Protein AF-0000000083172655 (afdb_homodimer)

Structure (mmCIF, N/CA/C/O backbone):
data_AF-0000000083172655-model_v1
#
loop_
_entity.id
_entity.type
_entity.pdbx_description
1 polymer 'Ricin B lectin domain-containing protein'
#
loop_
_atom_site.group_PDB
_atom_site.id
_atom_site.type_symbol
_atom_site.label_atom_id
_atom_site.label_alt_id
_atom_site.label_comp_id
_atom_site.label_asym_id
_atom_site.label_entity_id
_atom_site.label_seq_id
_atom_site.pdbx_PDB_ins_code
_atom_site.Cartn_x
_atom_site.Cartn_y
_atom_site.Cartn_z
_atom_site.occupancy
_atom_site.B_iso_or_equiv
_atom_site.auth_seq_id
_atom_site.auth_comp_id
_atom_site.auth_asym_id
_atom_site.auth_atom_id
_atom_site.pdbx_PDB_model_num
ATOM 1 N N . MET A 1 1 ? 7.691 24.594 -4.309 1 87.62 1 MET A N 1
ATOM 2 C CA . MET A 1 1 ? 6.723 23.922 -5.168 1 87.62 1 MET A CA 1
ATOM 3 C C . MET A 1 1 ? 6.812 22.406 -5.02 1 87.62 1 MET A C 1
ATOM 5 O O . MET A 1 1 ? 7.875 21.875 -4.703 1 87.62 1 MET A O 1
ATOM 9 N N . SER A 1 2 ? 5.637 21.75 -5.125 1 93.69 2 SER A N 1
ATOM 10 C CA . SER A 1 2 ? 5.59 20.297 -4.988 1 93.69 2 SER A CA 1
ATOM 11 C C . SER A 1 2 ? 6.207 19.609 -6.199 1 93.69 2 SER A C 1
ATOM 13 O O . SER A 1 2 ? 6.164 20.141 -7.312 1 93.69 2 SER A O 1
ATOM 15 N N . ASP A 1 3 ? 6.773 18.5 -6.004 1 95.94 3 ASP A N 1
ATOM 16 C CA . ASP A 1 3 ? 7.305 17.625 -7.047 1 95.94 3 ASP A CA 1
ATOM 17 C C . ASP A 1 3 ? 6.32 16.516 -7.391 1 95.94 3 ASP A C 1
ATOM 19 O O . ASP A 1 3 ? 6.633 15.617 -8.18 1 95.94 3 ASP A O 1
ATOM 23 N N . PHE A 1 4 ? 5.156 16.64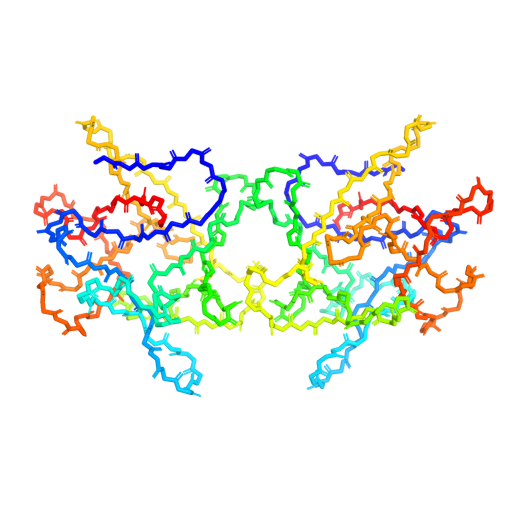1 -6.871 1 96.06 4 PHE A N 1
ATOM 24 C CA . PHE A 1 4 ? 4.199 15.555 -7.023 1 96.06 4 PHE A CA 1
ATOM 25 C C . PHE A 1 4 ? 3.85 15.344 -8.492 1 96.06 4 PHE A C 1
ATOM 27 O O . PHE A 1 4 ? 3.367 16.266 -9.156 1 96.06 4 PHE A O 1
ATOM 34 N N . ASN A 1 5 ? 4.027 14.133 -9.031 1 93.94 5 ASN A N 1
ATOM 35 C CA . ASN A 1 5 ? 3.67 13.758 -10.398 1 93.94 5 ASN A CA 1
ATOM 36 C C . ASN A 1 5 ? 3.027 12.375 -10.453 1 93.94 5 ASN A C 1
ATOM 38 O O . ASN A 1 5 ? 3.066 11.711 -11.484 1 93.94 5 ASN A O 1
ATOM 42 N N . GLY A 1 6 ? 2.438 11.977 -9.359 1 95.44 6 GLY A N 1
ATOM 43 C CA . GLY A 1 6 ? 1.811 10.672 -9.258 1 95.44 6 GLY A CA 1
ATOM 44 C C . GLY A 1 6 ? 2.395 9.812 -8.156 1 95.44 6 GLY A C 1
ATOM 45 O O . GLY A 1 6 ? 3.043 10.32 -7.238 1 95.44 6 GLY A O 1
ATOM 46 N N . PRO A 1 7 ? 2.053 8.484 -8.141 1 97.56 7 PRO A N 1
ATOM 47 C CA . PRO A 1 7 ? 2.613 7.605 -7.117 1 97.56 7 PRO A CA 1
ATOM 48 C C . PRO A 1 7 ? 4.133 7.699 -7.023 1 97.56 7 PRO A C 1
ATOM 50 O O . PRO A 1 7 ? 4.809 7.906 -8.039 1 97.56 7 PRO A O 1
ATOM 53 N N . GLY A 1 8 ? 4.641 7.555 -5.871 1 97.12 8 GLY A N 1
ATOM 54 C CA . GLY A 1 8 ? 6.07 7.691 -5.625 1 97.12 8 GLY A CA 1
ATOM 55 C C . GLY A 1 8 ? 6.391 8.094 -4.195 1 97.12 8 GLY A C 1
ATOM 56 O O . GLY A 1 8 ? 5.5 8.141 -3.344 1 97.12 8 GLY A O 1
ATOM 57 N N . VAL A 1 9 ? 7.707 8.297 -3.943 1 97.5 9 VAL A N 1
ATOM 58 C CA . VAL A 1 9 ? 8.172 8.633 -2.602 1 97.5 9 VAL A CA 1
ATOM 59 C C . VAL A 1 9 ? 8.328 10.148 -2.471 1 97.5 9 VAL A C 1
ATOM 61 O O . VAL A 1 9 ? 8.891 10.797 -3.352 1 97.5 9 VAL A O 1
ATOM 64 N N . TYR A 1 10 ? 7.824 10.703 -1.317 1 98.25 10 TYR A N 1
ATOM 65 C CA . TYR A 1 10 ? 7.895 12.141 -1.063 1 98.25 10 TYR A CA 1
ATOM 66 C C . TYR A 1 10 ? 8.156 12.422 0.411 1 98.25 10 TYR A C 1
ATOM 68 O O . TYR A 1 10 ? 7.855 11.594 1.271 1 98.25 10 TYR A O 1
ATOM 76 N N . THR A 1 11 ? 8.805 13.57 0.655 1 98.38 11 THR A N 1
ATOM 77 C CA . THR A 1 11 ? 8.664 14.234 1.947 1 98.38 11 THR A CA 1
ATOM 78 C C . THR A 1 11 ? 7.445 15.148 1.959 1 98.38 11 THR A C 1
ATOM 80 O O . THR A 1 11 ? 7.102 15.75 0.939 1 98.38 11 THR A O 1
ATOM 83 N N . ILE A 1 12 ? 6.793 15.219 3.084 1 98.81 12 ILE A N 1
ATOM 84 C CA . ILE A 1 12 ? 5.617 16.078 3.229 1 98.81 12 ILE A CA 1
ATOM 85 C C . ILE A 1 12 ? 5.977 17.312 4.031 1 98.81 12 ILE A C 1
ATOM 87 O O . ILE A 1 12 ? 6.332 17.219 5.207 1 98.81 12 ILE A O 1
ATOM 91 N N . VAL A 1 13 ? 5.867 18.453 3.406 1 98.81 13 VAL A N 1
ATOM 92 C CA . VAL A 1 13 ? 6.344 19.719 3.955 1 98.81 13 VAL A CA 1
ATOM 93 C C . VAL A 1 13 ? 5.172 20.672 4.152 1 98.81 13 VAL A C 1
ATOM 95 O O . VAL A 1 13 ? 4.516 21.062 3.186 1 98.81 13 VAL A O 1
ATOM 98 N N . PRO A 1 14 ? 4.945 21.062 5.441 1 98.81 14 PRO A N 1
ATOM 99 C CA . PRO A 1 14 ? 3.859 22.031 5.625 1 98.81 14 PRO A CA 1
ATOM 100 C C . PRO A 1 14 ? 4.188 23.406 5.039 1 98.81 14 PRO A C 1
ATOM 102 O O . PRO A 1 14 ? 5.312 23.875 5.18 1 98.81 14 PRO A O 1
ATOM 105 N N . ARG A 1 15 ? 3.199 23.938 4.484 1 98.56 15 ARG A N 1
ATOM 106 C CA . ARG A 1 15 ? 3.404 25.219 3.822 1 98.56 15 ARG A CA 1
ATOM 107 C C . ARG A 1 15 ? 3.709 26.312 4.84 1 98.56 15 ARG A C 1
ATOM 109 O O . ARG A 1 15 ? 4.523 27.203 4.578 1 98.56 15 ARG A O 1
ATOM 116 N N . HIS A 1 16 ? 3.104 26.266 6.039 1 98.5 16 HIS A N 1
ATOM 117 C CA . HIS A 1 16 ? 3.254 27.359 6.996 1 98.5 16 HIS A CA 1
ATOM 118 C C . HIS A 1 16 ? 4.645 27.359 7.621 1 98.5 16 HIS A C 1
ATOM 120 O O . HIS A 1 16 ? 5.09 28.375 8.172 1 98.5 16 HIS A O 1
ATOM 126 N N . VAL A 1 17 ? 5.301 26.219 7.578 1 98.25 17 VAL A N 1
ATOM 127 C CA . VAL A 1 17 ? 6.645 26.078 8.125 1 98.25 17 VAL A CA 1
ATOM 128 C C . VAL A 1 17 ? 7.457 25.125 7.254 1 98.25 17 VAL A C 1
ATOM 130 O O . VAL A 1 17 ? 7.641 23.953 7.609 1 98.25 17 VAL A O 1
ATOM 133 N N . ASP A 1 18 ? 8.008 25.625 6.137 1 96.12 18 ASP A N 1
ATOM 134 C CA . ASP A 1 18 ? 8.617 24.781 5.113 1 96.12 18 ASP A CA 1
ATOM 135 C C . ASP A 1 18 ? 9.992 24.281 5.559 1 96.12 18 ASP A C 1
ATOM 137 O O . ASP A 1 18 ? 10.633 23.516 4.855 1 96.12 18 ASP A O 1
ATOM 141 N N . SER A 1 19 ? 10.422 24.734 6.805 1 97.5 19 SER A N 1
ATOM 142 C CA . SER A 1 19 ? 11.672 24.234 7.375 1 97.5 19 SER A CA 1
ATOM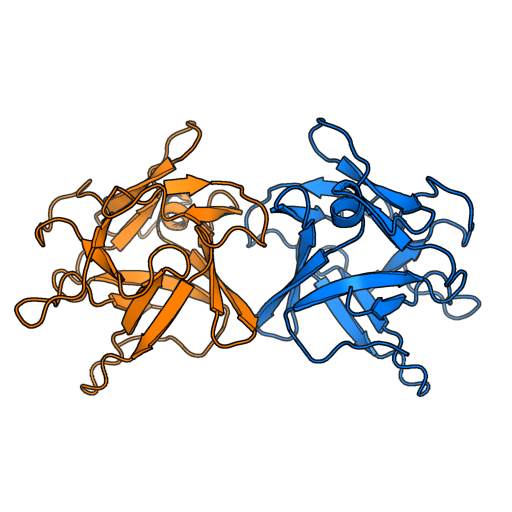 143 C C . SER A 1 19 ? 11.453 22.938 8.133 1 97.5 19 SER A C 1
ATOM 145 O O . SER A 1 19 ? 12.406 22.359 8.68 1 97.5 19 SER A O 1
ATOM 147 N N . LYS A 1 20 ? 10.297 22.484 8.211 1 98.5 20 LYS A N 1
ATOM 148 C CA . LYS A 1 20 ? 9.969 21.25 8.938 1 98.5 20 LYS A CA 1
ATOM 149 C C . LYS A 1 20 ? 9.438 20.188 7.992 1 98.5 20 LYS A C 1
ATOM 151 O O . LYS A 1 20 ? 9.227 20.438 6.805 1 98.5 20 LYS A O 1
ATOM 156 N N . ARG A 1 21 ? 9.352 19.031 8.5 1 98.56 21 ARG A N 1
ATOM 157 C CA . ARG A 1 21 ? 8.82 17.875 7.785 1 98.56 21 ARG A CA 1
ATOM 158 C C . ARG A 1 21 ? 7.82 17.109 8.656 1 98.56 21 ARG A C 1
ATOM 160 O O . ARG A 1 21 ? 7.898 17.141 9.883 1 98.56 21 ARG A O 1
ATOM 167 N N . LEU A 1 22 ? 6.816 16.531 7.996 1 98.5 22 LEU A N 1
ATOM 168 C CA . LEU A 1 22 ? 6.121 15.469 8.703 1 98.5 22 LEU A CA 1
ATOM 169 C C . LEU A 1 22 ? 7.047 14.281 8.945 1 98.5 22 LEU A C 1
ATOM 171 O O . LEU A 1 22 ? 7.832 13.914 8.062 1 98.5 22 LEU A O 1
ATOM 175 N N . ASP A 1 23 ? 6.906 13.742 10.117 1 97.75 23 ASP A N 1
ATOM 176 C CA . ASP A 1 23 ? 7.844 12.742 10.625 1 97.75 23 ASP A CA 1
ATOM 177 C C . ASP A 1 23 ? 7.113 11.664 11.422 1 97.75 23 ASP A C 1
ATOM 179 O O . ASP A 1 23 ? 6.223 11.961 12.219 1 97.75 23 ASP A O 1
ATOM 183 N N . VAL A 1 24 ? 7.414 10.43 11.031 1 96.12 24 VAL A N 1
ATOM 184 C CA . VAL A 1 24 ? 6.941 9.352 11.891 1 96.12 24 VAL A CA 1
ATOM 185 C C . VAL A 1 24 ? 7.902 9.164 13.062 1 96.12 24 VAL A C 1
ATOM 187 O O . VAL A 1 24 ? 9.109 8.977 12.867 1 96.12 24 VAL A O 1
ATOM 190 N N . ASP A 1 25 ? 7.32 9.172 14.266 1 91.25 25 ASP A N 1
ATOM 191 C CA . ASP A 1 25 ? 8.141 9.078 15.469 1 91.25 25 ASP A CA 1
ATOM 192 C C . ASP A 1 25 ? 8.867 7.734 15.531 1 91.25 25 ASP A C 1
ATOM 194 O O . ASP A 1 25 ? 8.273 6.688 15.273 1 91.25 25 ASP A O 1
ATOM 198 N N . ASP A 1 26 ? 10.219 7.785 15.711 1 77.44 26 ASP A N 1
ATOM 199 C CA . ASP A 1 26 ? 11.047 6.582 15.758 1 77.44 26 ASP A CA 1
ATOM 200 C C . ASP A 1 26 ? 10.797 5.797 17.047 1 77.44 26 ASP A C 1
ATOM 202 O O . ASP A 1 26 ? 11.523 5.949 18.016 1 77.44 26 ASP A O 1
ATOM 206 N N . SER A 1 27 ? 9.641 5.332 17.094 1 73.5 27 SER A N 1
ATOM 207 C CA . SER A 1 27 ? 9.305 4.5 18.25 1 73.5 27 SER A CA 1
ATOM 208 C C . SER A 1 27 ? 9.055 3.055 17.828 1 73.5 27 SER A C 1
ATOM 210 O O . SER A 1 27 ? 8.758 2.779 16.672 1 73.5 27 SER A O 1
ATOM 212 N N . ASP A 1 28 ? 9.484 2.158 18.594 1 67.25 28 ASP A N 1
ATOM 213 C CA . ASP A 1 28 ? 9.266 0.737 18.344 1 67.25 28 ASP A CA 1
ATOM 214 C C . ASP A 1 28 ? 7.852 0.323 18.75 1 67.25 28 ASP A C 1
ATOM 216 O O . ASP A 1 28 ? 7.523 -0.864 18.75 1 67.25 28 ASP A O 1
ATOM 220 N N . GLU A 1 29 ? 7.078 1.308 19 1 69.69 29 GLU A N 1
ATOM 221 C CA . GLU A 1 29 ? 5.738 0.997 19.484 1 69.69 29 GLU A CA 1
ATOM 222 C C . GLU A 1 29 ? 4.75 0.84 18.344 1 69.69 29 GLU A C 1
ATOM 224 O O . GLU A 1 29 ? 5.039 1.239 17.203 1 69.69 29 GLU A O 1
ATOM 229 N N . ASP A 1 30 ? 3.641 0.076 18.688 1 75.56 30 ASP A N 1
ATOM 230 C CA . ASP A 1 30 ? 2.463 0.093 17.828 1 75.56 30 ASP A CA 1
ATOM 231 C C . ASP A 1 30 ? 1.858 1.493 17.75 1 75.56 30 ASP A C 1
ATOM 233 O O . ASP A 1 30 ? 1.971 2.275 18.688 1 75.56 30 ASP A O 1
ATOM 237 N N . ASN A 1 31 ? 1.303 1.841 16.609 1 82.06 31 ASN A N 1
ATOM 238 C CA . ASN A 1 31 ? 0.608 3.109 16.422 1 82.06 31 ASN A CA 1
ATOM 239 C C . ASN A 1 31 ? 1.553 4.297 16.594 1 82.06 31 ASN A C 1
ATOM 241 O O . ASN A 1 31 ? 1.286 5.203 17.375 1 82.06 31 ASN A O 1
ATOM 245 N N . ILE A 1 32 ? 2.57 4.301 15.852 1 90.31 32 ILE A N 1
ATOM 246 C CA . ILE A 1 32 ? 3.598 5.332 15.906 1 90.31 32 ILE A CA 1
ATOM 247 C C . ILE A 1 32 ? 2.998 6.68 15.508 1 90.31 32 ILE A C 1
ATOM 249 O O . ILE A 1 32 ? 2.322 6.789 14.484 1 90.31 32 ILE A O 1
ATOM 253 N N . ARG A 1 33 ? 3.225 7.703 16.312 1 94.31 33 ARG A N 1
ATOM 254 C CA . ARG A 1 33 ? 2.629 9.016 16.094 1 94.31 33 ARG A CA 1
ATOM 255 C C . ARG A 1 33 ? 3.281 9.727 14.906 1 94.31 33 ARG A C 1
ATOM 257 O O . ARG A 1 33 ? 4.496 9.633 14.719 1 94.31 33 ARG A O 1
ATOM 264 N N . LEU A 1 34 ? 2.502 10.469 14.195 1 97.12 34 LEU A N 1
ATOM 265 C CA . LEU A 1 34 ? 3.008 11.438 13.227 1 97.12 34 LEU A CA 1
ATOM 266 C C . LEU A 1 34 ? 3.223 12.797 13.867 1 97.12 34 LEU A C 1
ATOM 268 O O . LEU A 1 34 ? 2.389 13.258 14.656 1 97.12 34 LEU A O 1
ATOM 272 N N . GLN A 1 35 ? 4.328 13.406 13.547 1 97.88 35 GLN A N 1
ATOM 273 C CA . GLN A 1 35 ? 4.707 14.664 14.188 1 97.88 35 GLN A CA 1
ATOM 274 C C . GLN A 1 35 ? 5.445 15.578 13.211 1 97.88 35 GLN A C 1
ATOM 276 O O . GLN A 1 35 ? 5.859 15.141 12.133 1 97.88 35 GLN A O 1
ATOM 281 N N . LEU A 1 36 ? 5.457 16.812 13.672 1 98.56 36 LEU A N 1
ATOM 282 C CA . LEU A 1 36 ? 6.332 17.766 13 1 98.56 36 LEU A CA 1
ATOM 283 C C . LEU A 1 36 ? 7.766 17.641 13.5 1 98.56 36 LEU A C 1
ATOM 285 O O . LEU A 1 36 ? 7.992 17.469 14.695 1 98.56 36 LEU A O 1
ATOM 289 N N . TYR A 1 37 ? 8.766 17.703 12.57 1 98.25 37 TYR A N 1
ATOM 290 C CA . TYR A 1 37 ? 10.156 17.609 13 1 98.25 37 TYR A CA 1
ATOM 291 C C . TYR A 1 37 ? 11.086 18.344 12.039 1 98.25 37 TYR A C 1
ATOM 293 O O . TYR A 1 37 ? 10.711 18.609 10.898 1 98.25 37 TYR A O 1
ATOM 301 N N . ASP A 1 38 ? 12.258 18.641 12.562 1 98.25 38 ASP A N 1
ATOM 302 C CA . ASP A 1 38 ? 13.312 19.172 11.711 1 98.25 38 ASP A CA 1
ATOM 303 C C . ASP A 1 38 ? 13.688 18.188 10.617 1 98.25 38 ASP A C 1
ATOM 305 O O . ASP A 1 38 ? 13.594 16.969 10.805 1 98.25 38 ASP A O 1
ATOM 309 N N . PRO A 1 39 ? 14.172 18.75 9.477 1 97.75 39 PRO A N 1
ATOM 310 C CA . PRO A 1 39 ? 14.617 17.844 8.422 1 97.75 39 PRO A CA 1
ATOM 311 C C . PRO A 1 39 ? 15.797 16.969 8.859 1 97.75 39 PRO A C 1
ATOM 313 O O . PRO A 1 39 ? 16.703 17.453 9.523 1 97.75 39 PRO A O 1
ATOM 316 N N . ILE A 1 40 ? 15.641 15.75 8.578 1 95.75 40 ILE A N 1
ATOM 317 C CA . ILE A 1 40 ? 16.734 14.812 8.758 1 95.75 40 ILE A CA 1
ATOM 318 C C . ILE A 1 40 ? 17.375 14.492 7.402 1 95.75 40 ILE A C 1
ATOM 320 O O . ILE A 1 40 ? 16.75 13.852 6.555 1 95.75 40 ILE A O 1
ATOM 324 N N . THR A 1 41 ? 18.578 14.859 7.207 1 89.88 41 THR A N 1
ATOM 325 C CA . THR A 1 41 ? 19.141 14.859 5.855 1 89.88 41 THR A CA 1
ATOM 326 C C . THR A 1 41 ? 20.156 13.734 5.691 1 89.88 41 THR A C 1
ATOM 328 O O . THR A 1 41 ? 20.672 13.508 4.59 1 89.88 41 THR A O 1
ATOM 331 N N . SER A 1 42 ? 20.469 13.102 6.797 1 88.5 42 SER A N 1
ATOM 332 C CA . SER A 1 42 ? 21.453 12.039 6.676 1 88.5 42 SER A CA 1
ATOM 333 C C . SER A 1 42 ? 21.094 10.844 7.555 1 88.5 42 SER A C 1
ATOM 335 O O . SER A 1 42 ? 20.312 10.977 8.5 1 88.5 42 SER A O 1
ATOM 337 N N . GLY A 1 43 ? 21.625 9.742 7.043 1 90.44 43 GLY A N 1
ATOM 338 C CA . GLY A 1 43 ? 21.422 8.523 7.809 1 90.44 43 GLY A CA 1
ATOM 339 C C . GLY A 1 43 ? 20.078 7.867 7.543 1 90.44 43 GLY A C 1
ATOM 340 O O . GLY A 1 43 ? 19.281 8.367 6.734 1 90.44 43 GLY A O 1
ATOM 341 N N . LYS A 1 44 ? 19.844 6.762 8.18 1 88.69 44 LYS A N 1
ATOM 342 C CA . LYS A 1 44 ? 18.625 5.98 7.984 1 88.69 44 LYS A CA 1
ATOM 343 C C . LYS A 1 44 ? 17.422 6.668 8.617 1 88.69 44 LYS A C 1
ATOM 345 O O . LYS A 1 44 ? 16.266 6.34 8.305 1 88.69 44 LYS A O 1
ATOM 350 N N . GLN A 1 45 ? 17.656 7.605 9.461 1 92.19 45 GLN A N 1
ATOM 351 C CA . GLN A 1 45 ? 16.562 8.312 10.117 1 92.19 45 GLN A CA 1
ATOM 352 C C . GLN A 1 45 ? 15.781 9.164 9.125 1 92.19 45 GLN A C 1
ATOM 354 O O . GLN A 1 45 ? 14.664 9.594 9.414 1 92.19 45 GLN A O 1
ATOM 359 N N . ARG A 1 46 ? 16.406 9.422 7.926 1 94.69 46 ARG A N 1
ATOM 360 C CA . ARG A 1 46 ? 15.688 10.172 6.898 1 94.69 46 ARG A CA 1
ATOM 361 C C . ARG A 1 46 ? 14.398 9.461 6.5 1 94.69 46 ARG A C 1
ATOM 363 O O . ARG A 1 46 ? 13.438 10.109 6.062 1 94.69 46 ARG A O 1
ATOM 370 N N . TYR A 1 47 ? 14.414 8.141 6.664 1 95.38 47 TYR A N 1
ATOM 371 C CA . TYR A 1 47 ? 13.258 7.363 6.246 1 95.38 47 TYR A CA 1
ATOM 372 C C . TYR A 1 47 ? 12.055 7.641 7.145 1 95.38 47 TYR A C 1
ATOM 374 O O . TYR A 1 47 ? 10.922 7.332 6.785 1 95.38 47 TYR A O 1
ATOM 382 N N . ASP A 1 48 ? 12.266 8.242 8.289 1 95.62 48 ASP A N 1
ATOM 383 C CA . ASP A 1 48 ? 11.172 8.641 9.172 1 95.62 48 ASP A CA 1
ATOM 384 C C . ASP A 1 48 ? 10.328 9.75 8.531 1 95.62 48 ASP A C 1
ATOM 386 O O . ASP A 1 48 ? 9.195 9.992 8.945 1 95.62 48 ASP A O 1
ATOM 390 N N . GLN A 1 49 ? 10.93 10.391 7.52 1 97.94 49 GLN A N 1
ATOM 391 C CA . GLN A 1 49 ? 10.289 11.578 6.957 1 97.94 49 GLN A CA 1
ATOM 392 C C . GLN A 1 49 ? 9.938 11.359 5.488 1 97.94 49 GLN A C 1
ATOM 394 O O . GLN A 1 49 ? 9.656 12.32 4.762 1 97.94 49 GLN A O 1
ATOM 399 N N . GLN A 1 50 ? 10.07 10.141 5.047 1 97.69 50 GLN A N 1
ATOM 400 C CA . GLN A 1 50 ? 9.742 9.789 3.67 1 97.69 50 GLN A CA 1
ATOM 401 C C . GLN A 1 50 ? 8.547 8.844 3.613 1 97.69 50 GLN A C 1
ATOM 403 O O . GLN A 1 50 ? 8.422 7.934 4.441 1 97.69 50 GLN A O 1
ATOM 408 N N . PHE A 1 51 ? 7.719 9.18 2.643 1 98.38 51 PHE A N 1
ATOM 409 C CA . PHE A 1 51 ? 6.453 8.469 2.531 1 98.38 51 PHE A CA 1
ATOM 410 C C . PHE A 1 51 ? 6.199 8.023 1.095 1 98.38 51 PHE A C 1
ATOM 412 O O . PHE A 1 51 ? 6.41 8.797 0.158 1 98.38 51 PHE A O 1
ATOM 419 N N . MET A 1 52 ? 5.812 6.773 0.956 1 98.44 52 MET A N 1
ATOM 420 C CA . MET A 1 52 ? 5.371 6.266 -0.34 1 98.44 52 MET A CA 1
ATOM 421 C C . MET A 1 52 ? 3.887 6.543 -0.553 1 98.44 52 MET A C 1
ATOM 423 O O . MET A 1 52 ? 3.051 6.133 0.254 1 98.44 52 MET A O 1
ATOM 427 N N . PHE A 1 53 ? 3.584 7.32 -1.563 1 98.69 53 PHE A N 1
ATOM 428 C CA . PHE A 1 53 ? 2.213 7.477 -2.029 1 98.69 53 PHE A CA 1
ATOM 429 C C . PHE A 1 53 ? 1.862 6.406 -3.055 1 98.69 53 PHE A C 1
ATOM 431 O O . PHE A 1 53 ? 2.387 6.41 -4.168 1 98.69 53 PHE A O 1
ATOM 438 N N . ALA A 1 54 ? 1.007 5.449 -2.637 1 98.81 54 ALA A N 1
ATOM 439 C CA . ALA A 1 54 ? 0.562 4.359 -3.502 1 98.81 54 ALA A CA 1
ATOM 440 C C . ALA A 1 54 ? -0.876 4.578 -3.963 1 98.81 54 ALA A C 1
ATOM 442 O O . ALA A 1 54 ? -1.785 4.715 -3.143 1 98.81 54 ALA A O 1
ATOM 443 N N . HIS A 1 55 ? -1.062 4.562 -5.23 1 98.69 55 HIS A N 1
ATOM 444 C CA . HIS A 1 55 ? -2.354 4.902 -5.816 1 98.69 55 HIS A CA 1
ATOM 445 C C . HIS A 1 55 ? -3.297 3.705 -5.809 1 98.69 55 HIS A C 1
ATOM 447 O O . HIS A 1 55 ? -2.9 2.596 -6.172 1 98.69 55 HIS A O 1
ATOM 453 N N . LEU A 1 56 ? -4.551 3.945 -5.398 1 98.06 56 LEU A N 1
ATOM 454 C CA . LEU A 1 56 ? -5.508 2.869 -5.168 1 98.06 56 LEU A CA 1
ATOM 455 C C . LEU A 1 56 ? -6.598 2.877 -6.23 1 98.06 56 LEU A C 1
ATOM 457 O O . LEU A 1 56 ? -7.453 1.987 -6.258 1 98.06 56 LEU A O 1
ATOM 461 N N . GLY A 1 57 ? -6.57 3.836 -7.117 1 94.31 57 GLY A N 1
ATOM 462 C CA . GLY A 1 57 ? -7.719 4.141 -7.957 1 94.31 57 GLY A CA 1
ATOM 463 C C . GLY A 1 57 ? -8.641 5.188 -7.355 1 94.31 57 GLY A C 1
ATOM 464 O O . GLY A 1 57 ? -8.539 5.496 -6.164 1 94.31 57 GLY A O 1
ATOM 465 N N . ASN A 1 58 ? -9.453 5.836 -8.195 1 92.94 58 ASN A N 1
ATOM 466 C CA . ASN A 1 58 ? -10.453 6.805 -7.758 1 92.94 58 ASN A CA 1
ATOM 467 C C . ASN A 1 58 ? -9.812 7.961 -6.988 1 92.94 58 ASN A C 1
ATOM 469 O O . ASN A 1 58 ? -10.336 8.383 -5.957 1 92.94 58 ASN A O 1
ATOM 473 N N . LYS A 1 59 ? -8.672 8.312 -7.297 1 93.75 59 LYS A N 1
ATOM 474 C CA . LYS A 1 59 ? -7.934 9.445 -6.75 1 93.75 59 LYS A CA 1
ATOM 475 C C . LYS A 1 59 ? -7.594 9.219 -5.277 1 93.75 59 LYS A C 1
ATOM 477 O O . LYS A 1 59 ? -7.449 10.18 -4.516 1 93.75 59 LYS A O 1
ATOM 482 N N . GLU A 1 60 ? -7.57 7.934 -4.852 1 98.12 60 GLU A N 1
ATOM 483 C CA . GLU A 1 60 ? -7.23 7.594 -3.473 1 98.12 60 GLU A CA 1
ATOM 484 C C . GLU A 1 60 ? -5.801 7.066 -3.371 1 98.12 60 GLU A C 1
ATOM 486 O O . GLU A 1 60 ? -5.281 6.48 -4.324 1 98.12 60 GLU A O 1
ATOM 491 N N . PHE A 1 61 ? -5.262 7.32 -2.209 1 98.81 61 PHE A N 1
ATOM 492 C CA . PHE A 1 61 ? -3.889 6.898 -1.956 1 98.81 61 PHE A CA 1
ATOM 493 C C . PHE A 1 61 ? -3.768 6.238 -0.588 1 98.81 61 PHE A C 1
ATOM 495 O O . PHE A 1 61 ? -4.469 6.613 0.353 1 98.81 61 PHE A O 1
ATOM 502 N N . PHE A 1 62 ? -2.939 5.191 -0.523 1 98.88 62 PHE A N 1
ATOM 503 C CA . PHE A 1 62 ? -2.24 4.957 0.734 1 98.88 62 PHE A CA 1
ATOM 504 C C . PHE A 1 62 ? -1.049 5.895 0.877 1 98.88 62 PHE A C 1
ATOM 506 O O . PHE A 1 62 ? -0.371 6.199 -0.107 1 98.88 62 PHE A O 1
ATOM 513 N N . ILE A 1 63 ? -0.809 6.387 2.029 1 98.81 63 ILE A N 1
ATOM 514 C CA . ILE A 1 63 ? 0.438 7.035 2.416 1 98.81 63 ILE A CA 1
ATOM 515 C C . ILE A 1 63 ? 1.193 6.156 3.408 1 98.81 63 ILE A C 1
ATOM 517 O O . ILE A 1 63 ? 0.717 5.91 4.52 1 98.81 63 ILE A O 1
ATOM 521 N N . ILE A 1 64 ? 2.332 5.645 2.971 1 98.38 64 ILE A N 1
ATOM 522 C CA . ILE A 1 64 ? 3.01 4.559 3.674 1 98.38 64 ILE A CA 1
ATOM 523 C C . ILE A 1 64 ? 4.371 5.043 4.172 1 98.38 64 ILE A C 1
ATOM 525 O O . ILE A 1 64 ? 5.16 5.594 3.404 1 98.38 64 ILE A O 1
ATOM 529 N N . SER A 1 65 ? 4.594 4.879 5.48 1 96.75 65 SER A N 1
ATOM 530 C CA . SER A 1 65 ? 5.902 5.207 6.043 1 96.75 65 SER A CA 1
ATOM 531 C C . SER A 1 65 ? 7.008 4.395 5.375 1 96.75 65 SER A C 1
ATOM 533 O O . SER A 1 65 ? 6.91 3.17 5.27 1 96.75 65 SER A O 1
ATOM 535 N N . LEU A 1 66 ? 8.055 5.078 4.984 1 95.94 66 LEU A N 1
ATOM 536 C CA . LEU A 1 66 ? 9.141 4.371 4.324 1 95.94 66 LEU A CA 1
ATOM 537 C C . LEU A 1 66 ? 9.938 3.539 5.324 1 95.94 66 LEU A C 1
ATOM 539 O O . LEU A 1 66 ? 10.469 2.48 4.977 1 95.94 66 LEU A O 1
ATOM 543 N N . LYS A 1 67 ? 9.945 4.016 6.539 1 92.25 67 LYS A N 1
ATOM 544 C CA . LYS A 1 67 ? 10.742 3.359 7.57 1 92.25 67 LYS A CA 1
ATOM 545 C C . LYS A 1 67 ? 10.125 2.029 7.984 1 92.25 67 LYS A C 1
ATOM 547 O O . LYS A 1 67 ? 10.812 1.01 8.055 1 92.25 67 LYS A O 1
ATOM 552 N N . HIS A 1 68 ? 8.805 1.99 8.164 1 91.12 68 HIS A N 1
ATOM 553 C CA . HIS A 1 68 ? 8.188 0.839 8.812 1 91.12 68 HIS A CA 1
ATOM 554 C C . HIS A 1 68 ? 7.309 0.065 7.84 1 91.12 68 HIS A C 1
ATOM 556 O O . HIS A 1 68 ? 6.977 -1.098 8.086 1 91.12 68 HIS A O 1
ATOM 562 N N . GLY A 1 69 ? 6.902 0.721 6.773 1 95.19 69 GLY A N 1
ATOM 563 C CA . GLY A 1 69 ? 5.988 0.079 5.84 1 95.19 69 GLY A CA 1
ATOM 564 C C . GLY A 1 69 ? 4.547 0.093 6.316 1 95.19 69 GLY A C 1
ATOM 565 O O . GLY A 1 69 ? 3.711 -0.646 5.793 1 95.19 69 GLY A O 1
ATOM 566 N N . THR A 1 70 ? 4.273 0.94 7.379 1 95.38 70 THR A N 1
ATOM 567 C CA . THR A 1 70 ? 2.934 1.051 7.945 1 95.38 70 THR A CA 1
ATOM 568 C C . THR A 1 70 ? 2.195 2.248 7.352 1 95.38 70 THR A C 1
ATOM 570 O O . THR A 1 70 ? 2.811 3.123 6.738 1 95.38 70 THR A O 1
ATOM 573 N N . TYR A 1 71 ? 0.861 2.229 7.488 1 97.5 71 TYR A N 1
ATOM 574 C CA . TYR A 1 71 ? -0.01 3.188 6.816 1 97.5 71 TYR A CA 1
ATOM 575 C C . TYR A 1 71 ? -0.29 4.391 7.711 1 97.5 71 TYR A C 1
ATOM 577 O O . TYR A 1 71 ? -0.601 4.234 8.891 1 97.5 71 TYR A O 1
ATOM 585 N N . LEU A 1 72 ? -0.098 5.645 7.137 1 98.12 72 LEU A N 1
ATOM 586 C CA . LEU A 1 72 ? -0.618 6.816 7.828 1 98.12 72 LEU A CA 1
ATOM 587 C C . LEU A 1 72 ? -2.109 6.668 8.109 1 98.12 72 LEU A C 1
ATOM 589 O O . LEU A 1 72 ? -2.889 6.371 7.203 1 98.12 72 LEU A O 1
ATOM 593 N N . THR A 1 73 ? -2.498 6.828 9.367 1 98.06 73 THR A N 1
ATOM 594 C CA . THR A 1 73 ? -3.826 6.445 9.836 1 98.06 73 THR A CA 1
ATOM 595 C C . THR A 1 73 ? -4.492 7.602 10.578 1 98.06 73 THR A C 1
ATOM 597 O O . THR A 1 73 ? -3.906 8.18 11.492 1 98.06 73 THR A O 1
ATOM 600 N N . ALA A 1 74 ? -5.668 7.965 10.102 1 98.06 74 ALA A N 1
ATOM 601 C CA . ALA A 1 74 ? -6.52 8.812 10.93 1 98.06 74 ALA A CA 1
ATOM 602 C C . ALA A 1 74 ? -7.125 8.023 12.086 1 98.06 74 ALA A C 1
ATOM 604 O O . ALA A 1 74 ? -8.156 7.371 11.93 1 98.06 74 ALA A O 1
ATOM 605 N N . SER A 1 75 ? -6.574 8.023 13.234 1 93.69 75 SER A N 1
ATOM 606 C CA . SER A 1 75 ? -6.922 7.133 14.336 1 93.69 75 SER A CA 1
ATOM 607 C C . SER A 1 75 ? -8.32 7.426 14.859 1 93.69 75 SER A C 1
ATOM 609 O O . SER A 1 75 ? -9.094 6.504 15.141 1 93.69 75 SER A O 1
ATOM 611 N N . ASP A 1 76 ? -8.633 8.617 15.141 1 94 76 ASP A N 1
ATOM 612 C CA . ASP A 1 76 ? -9.953 9.07 15.586 1 94 76 ASP A CA 1
ATOM 613 C C . ASP A 1 76 ? -10.266 10.461 15.047 1 94 76 ASP A C 1
ATOM 615 O O . ASP A 1 76 ? -9.391 11.133 14.492 1 94 76 ASP A O 1
ATOM 619 N N . ASP A 1 77 ? -11.516 10.805 15.172 1 95.38 77 ASP A N 1
ATOM 620 C CA . ASP A 1 77 ? -11.969 12.109 14.695 1 95.38 77 ASP A CA 1
ATOM 621 C C . ASP A 1 77 ? -11.227 13.242 15.406 1 95.38 77 ASP A C 1
ATOM 623 O O . ASP A 1 77 ? -11.211 13.305 16.641 1 95.38 77 ASP A O 1
ATOM 627 N N . GLU A 1 78 ? -10.609 14.125 14.562 1 96.19 78 GLU A N 1
ATOM 628 C CA . GLU A 1 78 ? -9.875 15.312 14.992 1 96.19 78 GLU A CA 1
ATOM 629 C C . GLU A 1 78 ? -8.781 14.961 15.992 1 96.19 78 GLU A C 1
ATOM 631 O O . GLU A 1 78 ? -8.516 15.719 16.922 1 96.19 78 GLU A O 1
ATOM 636 N N . GLU A 1 79 ? -8.25 13.781 15.891 1 96.81 79 GLU A N 1
ATOM 637 C CA . GLU A 1 79 ? -7.18 13.32 16.766 1 96.81 79 GLU A CA 1
ATOM 638 C C . GLU A 1 79 ? -5.883 13.094 16 1 96.81 79 GLU A C 1
ATOM 640 O O . GLU A 1 79 ? -5.848 13.242 14.773 1 96.81 79 GLU A O 1
ATOM 645 N N . GLN A 1 80 ? -4.875 12.844 16.766 1 97.06 80 GLN A N 1
ATOM 646 C CA . GLN A 1 80 ? -3.525 12.625 16.25 1 97.06 80 GLN A CA 1
ATOM 647 C C . GLN A 1 80 ? -3.4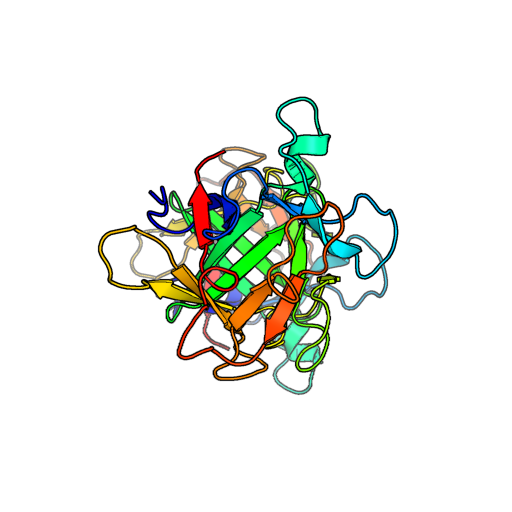86 11.438 15.289 1 97.06 80 GLN A C 1
ATOM 649 O O . GLN A 1 80 ? -4.09 10.398 15.555 1 97.06 80 GLN A O 1
ATOM 654 N N . LEU A 1 81 ? -2.805 11.719 14.109 1 98.06 81 LEU A N 1
ATOM 655 C CA . LEU A 1 81 ? -2.564 10.625 13.172 1 98.06 81 LEU A CA 1
ATOM 656 C C . LEU A 1 81 ? -1.521 9.664 13.727 1 98.06 81 LEU A C 1
ATOM 658 O O . LEU A 1 81 ? -0.629 10.062 14.477 1 98.06 81 LEU A O 1
ATOM 662 N N . THR A 1 82 ? -1.707 8.445 13.367 1 96.25 82 THR A N 1
ATOM 663 C CA . THR A 1 82 ? -0.734 7.406 13.68 1 96.25 82 THR A CA 1
ATOM 664 C C . THR A 1 82 ? -0.296 6.68 12.406 1 96.25 82 THR A C 1
ATOM 666 O O . THR A 1 82 ? -0.726 7.031 11.305 1 96.25 82 THR A O 1
ATOM 669 N N . SER A 1 83 ? 0.63 5.875 12.523 1 95.5 83 SER A N 1
ATOM 670 C CA . SER A 1 83 ? 1.066 4.945 11.492 1 95.5 83 SER A CA 1
ATOM 671 C C . SER A 1 83 ? 0.873 3.498 11.938 1 95.5 83 SER A C 1
ATOM 673 O O . SER A 1 83 ? 1.455 3.064 12.93 1 95.5 83 SER A O 1
ATOM 675 N N . GLU A 1 84 ? -0.061 2.744 11.227 1 94.25 84 GLU A N 1
ATOM 676 C CA . GLU A 1 84 ? -0.469 1.412 11.656 1 94.25 84 GLU A CA 1
ATOM 677 C C . GLU A 1 84 ? -0.75 0.505 10.461 1 94.25 84 GLU A C 1
ATOM 679 O O . GLU A 1 84 ? -0.846 0.978 9.328 1 94.25 84 GLU A O 1
ATOM 684 N N . VAL A 1 85 ? -0.707 -0.833 10.781 1 94.25 85 VAL A N 1
ATOM 685 C CA . VAL A 1 85 ? -1.171 -1.786 9.781 1 94.25 85 VAL A CA 1
ATOM 686 C C . VAL A 1 85 ? -2.666 -2.039 9.961 1 94.25 85 VAL A C 1
ATOM 688 O O . VAL A 1 85 ? -3.105 -2.465 11.031 1 94.25 85 VAL A O 1
ATOM 691 N N . LEU A 1 86 ? -3.428 -1.647 8.977 1 95.38 86 LEU A N 1
ATOM 692 C CA . LEU A 1 86 ? -4.863 -1.896 8.945 1 95.38 86 LEU A CA 1
ATOM 693 C C . LEU A 1 86 ? -5.277 -2.506 7.605 1 95.38 86 LEU A C 1
ATOM 695 O O . LEU A 1 86 ? -4.582 -2.344 6.602 1 95.38 86 LEU A O 1
ATOM 699 N N . PRO A 1 87 ? -6.434 -3.211 7.594 1 95.94 87 PRO A N 1
ATOM 700 C CA . PRO A 1 87 ? -6.93 -3.719 6.312 1 95.94 87 PRO A CA 1
ATOM 701 C C . PRO A 1 87 ? -7.18 -2.609 5.293 1 95.94 87 PRO A C 1
ATOM 703 O O . PRO A 1 87 ? -7.656 -1.53 5.656 1 95.94 87 PRO A O 1
ATOM 706 N N . PRO A 1 88 ? -6.84 -2.902 4.004 1 97.12 88 PRO A N 1
ATOM 707 C CA . PRO A 1 88 ? -6.945 -1.892 2.947 1 97.12 88 PRO A CA 1
ATOM 708 C C . PRO A 1 88 ? -8.344 -1.301 2.834 1 97.12 88 PRO A C 1
ATOM 710 O O . PRO A 1 88 ? -8.508 -0.177 2.35 1 97.12 88 PRO A O 1
ATOM 713 N N . VAL A 1 89 ? -9.375 -2.008 3.217 1 94.94 89 VAL A N 1
ATOM 714 C CA . VAL A 1 89 ? -10.75 -1.528 3.1 1 94.94 89 VAL A CA 1
ATOM 715 C C . VAL A 1 89 ? -11.031 -0.502 4.195 1 94.94 89 VAL A C 1
ATOM 717 O O . VAL A 1 89 ? -12.023 0.224 4.129 1 94.94 89 VAL A O 1
ATOM 720 N N . ASN A 1 90 ? -10.203 -0.486 5.234 1 97.5 90 ASN A N 1
ATOM 721 C CA . ASN A 1 90 ? -10.406 0.479 6.309 1 97.5 90 ASN A CA 1
ATOM 722 C C . ASN A 1 90 ? -10.211 1.911 5.82 1 97.5 90 ASN A C 1
ATOM 724 O O . ASN A 1 90 ? -9.117 2.281 5.391 1 97.5 90 ASN A O 1
ATOM 728 N N . ARG A 1 91 ? -11.227 2.713 5.957 1 97.81 91 ARG A N 1
ATOM 729 C CA . ARG A 1 91 ? -11.234 4.07 5.418 1 97.81 91 ARG A CA 1
ATOM 730 C C . ARG A 1 91 ? -10.242 4.957 6.16 1 97.81 91 ARG A C 1
ATOM 732 O O . ARG A 1 91 ? -9.828 6 5.648 1 97.81 91 ARG A O 1
ATOM 739 N N . ARG A 1 92 ? -9.758 4.566 7.312 1 98.31 92 ARG A N 1
ATOM 740 C CA . ARG A 1 92 ? -8.867 5.379 8.141 1 98.31 92 ARG A CA 1
ATOM 741 C C . ARG A 1 92 ? -7.477 5.473 7.52 1 98.31 92 ARG A C 1
ATOM 743 O O . ARG A 1 92 ? -6.676 6.324 7.906 1 98.31 92 ARG A O 1
ATOM 750 N N . ILE A 1 93 ? -7.184 4.598 6.555 1 98.5 93 ILE A N 1
ATOM 751 C CA . ILE A 1 93 ? -5.852 4.637 5.965 1 98.5 93 ILE A CA 1
ATOM 752 C C . ILE A 1 93 ? -5.945 5.043 4.496 1 98.5 93 ILE A C 1
ATOM 754 O O . ILE A 1 93 ? -5.023 4.801 3.719 1 98.5 93 ILE A O 1
ATOM 758 N N . ARG A 1 94 ? -7 5.617 4.078 1 98.44 94 ARG A N 1
ATOM 759 C CA . ARG A 1 94 ? -7.223 6.055 2.703 1 98.44 94 ARG A CA 1
ATOM 760 C C . ARG A 1 94 ? -7.34 7.574 2.623 1 98.44 94 ARG A C 1
ATOM 762 O O . ARG A 1 94 ? -8.023 8.195 3.443 1 98.44 94 ARG A O 1
ATOM 769 N N . TRP A 1 95 ? -6.605 8.125 1.66 1 98.75 95 TRP A N 1
ATOM 770 C CA . TRP A 1 95 ? -6.434 9.578 1.581 1 98.75 95 TRP A CA 1
ATOM 771 C C . TRP A 1 95 ? -6.688 10.078 0.165 1 98.75 95 TRP A C 1
ATOM 773 O O . TRP A 1 95 ? -6.523 9.336 -0.804 1 98.75 95 TRP A O 1
ATOM 783 N N . LYS A 1 96 ? -7.035 11.344 0.082 1 98.56 96 LYS A N 1
ATOM 784 C CA . LYS A 1 96 ? -7.148 12.047 -1.193 1 98.56 96 LYS A CA 1
ATOM 785 C C . LYS A 1 96 ? -6.332 13.336 -1.184 1 98.56 96 LYS A C 1
ATOM 787 O O . LYS A 1 96 ? -6.23 14.008 -0.154 1 98.56 96 LYS A O 1
ATOM 792 N N . LEU A 1 97 ? -5.723 13.641 -2.301 1 98.38 97 LEU A N 1
ATOM 793 C CA . LEU A 1 97 ? -4.969 14.875 -2.502 1 98.38 97 LEU A CA 1
ATOM 794 C C . LEU A 1 97 ? -5.801 15.906 -3.264 1 98.38 97 LEU A C 1
ATOM 796 O O . LEU A 1 97 ? -6.414 15.578 -4.281 1 98.38 97 LEU A O 1
ATOM 800 N N . HIS A 1 98 ? -5.816 17.094 -2.715 1 97.81 98 HIS A N 1
ATOM 801 C CA . HIS A 1 98 ? -6.539 18.203 -3.338 1 97.81 98 HIS A CA 1
ATOM 802 C C . HIS A 1 98 ? -5.617 19.391 -3.592 1 97.81 98 HIS A C 1
ATOM 804 O O . HIS A 1 98 ? -5.176 20.047 -2.648 1 97.81 98 HIS A O 1
ATOM 810 N N . PRO A 1 99 ? -5.395 19.656 -4.91 1 97.5 99 PRO A N 1
ATOM 811 C CA . PRO A 1 99 ? -4.598 20.875 -5.148 1 97.5 99 PRO A CA 1
ATOM 812 C C . PRO A 1 99 ? -5.242 22.125 -4.566 1 97.5 99 PRO A C 1
ATOM 814 O O . PRO A 1 99 ? -6.461 22.297 -4.641 1 97.5 99 PRO A O 1
ATOM 817 N N . VAL A 1 100 ? -4.41 22.875 -3.918 1 97.31 100 VAL A N 1
ATOM 818 C CA . VAL A 1 100 ? -4.91 24.141 -3.373 1 97.31 100 VAL A CA 1
ATOM 819 C C . VAL A 1 100 ? -5.402 25.031 -4.508 1 97.31 100 VAL A C 1
ATOM 821 O O . VAL A 1 100 ? -6.398 25.75 -4.359 1 97.31 100 VAL A O 1
ATOM 824 N N . GLY A 1 101 ? -4.715 25.047 -5.637 1 96.06 101 GLY A N 1
ATOM 825 C CA . GLY A 1 101 ? -5.172 25.734 -6.832 1 96.06 101 GLY A CA 1
ATOM 826 C C . GLY A 1 101 ? -4.762 27.188 -6.871 1 96.06 101 GLY A C 1
ATOM 827 O O . GLY A 1 101 ? -5.41 28 -7.531 1 96.06 101 GLY A O 1
ATOM 828 N N . ASP A 1 102 ? -3.734 27.531 -6.094 1 95.69 102 ASP A N 1
ATOM 829 C CA . ASP A 1 102 ? -3.283 28.922 -6.086 1 95.69 102 ASP A CA 1
ATOM 830 C C . ASP A 1 102 ? -1.955 29.078 -6.828 1 95.69 102 ASP A C 1
ATOM 832 O O . ASP A 1 102 ? -1.277 30.094 -6.699 1 95.69 102 ASP A O 1
ATOM 836 N N . GLY A 1 103 ? -1.479 28.031 -7.613 1 94.88 103 GLY A N 1
ATOM 837 C CA . GLY A 1 103 ? -0.237 28.062 -8.367 1 94.88 103 GLY A CA 1
ATOM 838 C C . GLY A 1 103 ? 0.971 27.641 -7.555 1 94.88 103 GLY A C 1
ATOM 839 O O . GLY A 1 103 ? 2.062 27.469 -8.102 1 94.88 103 GLY A O 1
ATOM 840 N N . SER A 1 104 ? 0.797 27.484 -6.25 1 94.38 104 SER A N 1
ATOM 841 C CA . SER A 1 104 ? 1.907 27.141 -5.367 1 94.38 104 SER A CA 1
ATOM 842 C C . SER A 1 104 ? 2.305 25.672 -5.527 1 94.38 104 SER A C 1
ATOM 844 O O . SER A 1 104 ? 3.422 25.281 -5.18 1 94.38 104 SER A O 1
ATOM 846 N N . GLY A 1 105 ? 1.394 24.797 -6.051 1 96.62 105 GLY A N 1
ATOM 847 C CA . GLY A 1 105 ? 1.625 23.375 -6.113 1 96.62 105 GLY A CA 1
ATOM 848 C C . GLY A 1 105 ? 1.339 22.656 -4.801 1 96.62 105 GLY A C 1
ATOM 849 O O . GLY A 1 105 ? 1.583 21.453 -4.672 1 96.62 105 GLY A O 1
ATOM 850 N N . ALA A 1 106 ? 0.761 23.375 -3.846 1 98.25 106 ALA A N 1
ATOM 851 C CA . ALA A 1 106 ? 0.449 22.781 -2.547 1 98.25 106 ALA A CA 1
ATOM 852 C C . ALA A 1 106 ? -0.826 21.953 -2.613 1 98.25 106 ALA A C 1
ATOM 854 O O . ALA A 1 106 ? -1.634 22.109 -3.531 1 98.25 106 ALA A O 1
ATOM 855 N N . PHE A 1 107 ? -0.938 21.062 -1.635 1 98.62 107 PHE A N 1
ATOM 856 C CA . PHE A 1 107 ? -2.096 20.172 -1.575 1 98.62 107 PHE A CA 1
ATOM 857 C C . PHE A 1 107 ? -2.734 20.219 -0.192 1 98.62 107 PHE A C 1
ATOM 859 O O . PHE A 1 107 ? -2.037 20.344 0.816 1 98.62 107 PHE A O 1
ATOM 866 N N . PHE A 1 108 ? -4.047 20.109 -0.159 1 98.69 108 PHE A N 1
ATOM 867 C CA . PHE A 1 108 ? -4.723 19.531 0.992 1 98.69 108 PHE A CA 1
ATOM 868 C C . PHE A 1 108 ? -4.742 18.016 0.893 1 98.69 108 PHE A C 1
ATOM 870 O O . PHE A 1 108 ? -4.84 17.453 -0.204 1 98.69 108 PHE A O 1
ATOM 877 N N . ILE A 1 109 ? -4.609 17.359 2.029 1 98.81 109 ILE A N 1
ATOM 878 C CA . ILE A 1 109 ? -4.734 15.898 2.1 1 98.81 109 ILE A CA 1
ATOM 879 C C . ILE A 1 109 ? -5.922 15.531 2.988 1 98.81 109 ILE A C 1
ATOM 881 O O . ILE A 1 109 ? -5.91 15.797 4.191 1 98.81 109 ILE A O 1
ATOM 885 N N . SER A 1 110 ? -6.953 14.891 2.391 1 98.69 110 SER A N 1
ATOM 886 C CA . SER A 1 110 ? -8.18 14.641 3.139 1 98.69 110 SER A CA 1
ATOM 887 C C . SER A 1 110 ? -8.352 13.148 3.42 1 98.69 110 SER A C 1
ATOM 889 O O . SER A 1 110 ? -7.812 12.312 2.701 1 98.69 110 SER A O 1
ATOM 891 N N . SER A 1 111 ? -9.148 12.938 4.523 1 98.62 111 SER A N 1
ATOM 892 C CA . SER A 1 111 ? -9.414 11.578 4.973 1 98.62 111 SER A CA 1
ATOM 893 C C . SER A 1 111 ? -10.695 11.023 4.344 1 98.62 111 SER A C 1
ATOM 895 O O . SER A 1 111 ? -11.688 11.75 4.207 1 98.62 111 SER A O 1
ATOM 897 N N . LEU A 1 112 ? -10.648 9.758 3.984 1 98.19 112 LEU A N 1
ATOM 898 C CA . LEU A 1 112 ? -11.883 9.125 3.547 1 98.19 112 LEU A CA 1
ATOM 899 C C . LEU A 1 112 ? -12.766 8.773 4.738 1 98.19 112 LEU A C 1
ATOM 901 O O . LEU A 1 112 ? -13.992 8.742 4.621 1 98.19 112 LEU A O 1
ATOM 905 N N . ALA A 1 113 ? -12.117 8.477 5.918 1 98.44 113 ALA A N 1
ATOM 906 C CA . ALA A 1 113 ? -12.859 8.062 7.105 1 98.44 113 ALA A CA 1
ATOM 907 C C . ALA A 1 113 ? -13.641 9.227 7.699 1 98.44 113 ALA A C 1
ATOM 909 O O . ALA A 1 113 ? -14.719 9.039 8.266 1 98.44 113 ALA A O 1
ATOM 910 N N . TYR A 1 114 ? -13.07 10.383 7.605 1 98.25 114 TYR A N 1
ATOM 911 C CA . TYR A 1 114 ? -13.672 11.602 8.125 1 98.25 114 TYR A CA 1
ATOM 912 C C . TYR A 1 114 ? -13.859 12.633 7.012 1 98.25 114 TYR A C 1
ATOM 914 O O . TYR A 1 114 ? -13.094 13.594 6.922 1 98.25 114 TYR A O 1
ATOM 922 N N . PRO A 1 115 ? -14.953 12.453 6.289 1 94.94 115 PRO A N 1
ATOM 923 C CA . PRO A 1 115 ? -15.156 13.266 5.086 1 94.94 115 PRO A CA 1
ATOM 924 C C . PRO A 1 115 ? -15.086 14.766 5.367 1 94.94 115 PRO A C 1
ATOM 926 O O . PRO A 1 115 ? -15.648 15.242 6.355 1 94.94 115 PRO A O 1
ATOM 929 N N . GLY A 1 116 ? -14.312 15.422 4.508 1 94 116 GLY A N 1
ATOM 930 C CA . GLY A 1 116 ? -14.188 16.859 4.586 1 94 116 GLY A CA 1
ATOM 931 C C . GLY A 1 116 ? -13.031 17.312 5.461 1 94 116 GLY A C 1
ATOM 932 O O . GLY A 1 116 ? -12.609 18.469 5.395 1 94 116 GLY A O 1
ATOM 933 N N . LYS A 1 117 ? -12.57 16.422 6.262 1 98.5 117 LYS A N 1
ATOM 934 C CA . LYS A 1 117 ? -11.477 16.812 7.148 1 98.5 117 LYS A CA 1
ATOM 935 C C . LYS A 1 117 ? -10.117 16.547 6.504 1 98.5 117 LYS A C 1
ATOM 937 O O . LYS A 1 117 ? -9.992 15.641 5.676 1 98.5 117 LYS A O 1
ATOM 942 N N . VAL A 1 118 ? -9.125 17.406 6.906 1 98.81 118 VAL A N 1
ATOM 943 C CA . VAL A 1 118 ? -7.816 17.359 6.258 1 98.81 118 VAL A CA 1
ATOM 944 C C . VAL A 1 118 ? -6.719 17.234 7.312 1 98.81 118 VAL A C 1
ATOM 946 O O . VAL A 1 118 ? -6.941 17.531 8.484 1 98.81 118 VAL A O 1
ATOM 949 N N . ILE A 1 119 ? -5.605 16.719 6.891 1 98.88 119 ILE A N 1
ATOM 950 C CA . ILE A 1 119 ? -4.418 16.719 7.742 1 98.88 119 ILE A CA 1
ATOM 951 C C . ILE A 1 119 ? -4.055 18.156 8.125 1 98.88 119 ILE A C 1
ATOM 953 O O . ILE A 1 119 ? -4.117 19.062 7.289 1 98.88 119 ILE A O 1
ATOM 957 N N . ASP A 1 120 ? -3.701 18.281 9.375 1 98.88 120 ASP A N 1
ATOM 958 C CA . ASP A 1 120 ? -3.473 19.578 9.992 1 98.88 120 ASP A CA 1
ATOM 959 C C . ASP A 1 120 ? -2.299 19.531 10.969 1 98.88 120 ASP A C 1
ATOM 961 O O . ASP A 1 120 ? -2.182 18.578 11.75 1 98.88 120 ASP A O 1
ATOM 965 N N . VAL A 1 121 ? -1.406 20.484 10.797 1 98.88 121 VAL A N 1
ATOM 966 C CA . VAL A 1 121 ? -0.446 20.672 11.883 1 98.88 121 VAL A CA 1
ATOM 967 C C . VAL A 1 121 ? -1.12 21.375 13.055 1 98.88 121 VAL A C 1
ATOM 969 O O . VAL A 1 121 ? -1.533 22.531 12.938 1 98.88 121 VAL A O 1
ATOM 972 N N . GLN A 1 122 ? -1.14 20.688 14.125 1 98.62 122 GLN A N 1
ATOM 973 C CA . GLN A 1 122 ? -1.966 21.141 15.242 1 98.62 122 GLN A CA 1
ATOM 974 C C . GLN A 1 122 ? -1.616 22.578 15.641 1 98.62 122 GLN A C 1
ATOM 976 O O . GLN A 1 122 ? -0.448 22.891 15.883 1 98.62 122 GLN A O 1
ATOM 981 N N . TYR A 1 123 ? -2.631 23.453 15.672 1 97.75 123 TYR A N 1
ATOM 982 C CA . TYR A 1 123 ? -2.596 24.859 16.078 1 97.75 123 TYR A CA 1
ATOM 983 C C . TYR A 1 123 ? -1.697 25.672 15.156 1 97.75 123 TYR A C 1
ATOM 985 O O . TYR A 1 123 ? -1.504 26.875 15.375 1 97.75 123 TYR A O 1
ATOM 993 N N . GLY A 1 124 ? -1.119 25.062 14.195 1 98.25 124 GLY A N 1
ATOM 994 C CA . GLY A 1 124 ? -0.177 25.766 13.344 1 98.25 124 GLY A CA 1
ATOM 995 C C . GLY A 1 124 ? 1.168 26 14 1 98.25 124 GLY A C 1
ATOM 996 O O . GLY A 1 124 ? 1.9 26.922 13.617 1 98.25 124 GLY A O 1
ATOM 997 N N . TYR A 1 125 ? 1.474 25.234 15 1 98.25 125 TYR A N 1
ATOM 998 C CA . TYR A 1 125 ? 2.762 25.344 15.68 1 98.25 125 TYR A CA 1
ATOM 999 C C . TYR A 1 125 ? 3.895 24.875 14.766 1 98.25 125 TYR A C 1
ATOM 1001 O O . TYR A 1 125 ? 3.656 24.219 13.75 1 98.25 125 TYR A O 1
ATOM 1009 N N . ASP A 1 126 ? 5.055 25.297 15.094 1 98.19 126 ASP A N 1
ATOM 1010 C CA . ASP A 1 126 ? 6.195 24.953 14.258 1 98.19 126 ASP A CA 1
ATOM 1011 C C . ASP A 1 126 ? 7.262 24.219 15.062 1 98.19 126 ASP A C 1
ATOM 1013 O O . ASP A 1 126 ? 8.383 24.016 14.586 1 98.19 126 ASP A O 1
ATOM 1017 N N . ASP A 1 127 ? 6.945 23.844 16.297 1 98.31 127 ASP A N 1
ATOM 1018 C CA . ASP A 1 127 ? 7.891 23.141 17.156 1 98.31 127 ASP A CA 1
ATOM 1019 C C . ASP A 1 127 ? 8 21.672 16.75 1 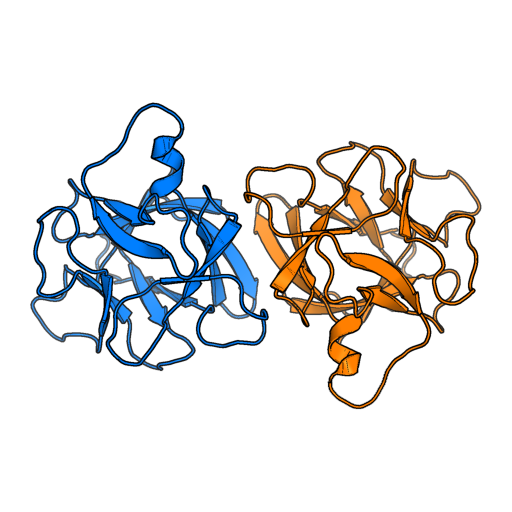98.31 127 ASP A C 1
ATOM 1021 O O . ASP A 1 127 ? 7.031 21.078 16.281 1 98.31 127 ASP A O 1
ATOM 1025 N N . ASN A 1 128 ? 9.234 21.125 17 1 98.06 128 ASN A N 1
ATOM 1026 C CA . ASN A 1 128 ? 9.344 19.672 16.906 1 98.06 128 ASN A CA 1
ATOM 1027 C C . ASN A 1 128 ? 8.312 18.969 17.797 1 98.06 128 ASN A C 1
ATOM 1029 O O . ASN A 1 128 ? 7.996 19.453 18.891 1 98.06 128 ASN A O 1
ATOM 1033 N N . GLU A 1 129 ? 7.816 17.922 17.266 1 96.81 129 GLU A N 1
ATOM 1034 C CA . GLU A 1 129 ? 6.953 17 18 1 96.81 129 GLU A CA 1
ATOM 1035 C C . GLU A 1 129 ? 5.523 17.531 18.078 1 96.81 129 GLU A C 1
ATOM 1037 O O . GLU A 1 129 ? 4.668 16.938 18.734 1 96.81 129 GLU A O 1
ATOM 1042 N N . THR A 1 130 ? 5.359 18.688 17.359 1 98.12 130 THR A N 1
ATOM 1043 C CA . THR A 1 130 ? 3.967 19.094 17.219 1 98.12 130 THR A CA 1
ATOM 1044 C C . THR A 1 130 ? 3.145 17.984 16.547 1 98.12 130 THR A C 1
ATOM 1046 O O . THR A 1 130 ? 3.596 17.359 15.594 1 98.12 130 THR A O 1
ATOM 1049 N N . ALA A 1 131 ? 1.934 17.75 17.078 1 97.88 131 ALA A N 1
ATOM 1050 C CA . ALA A 1 131 ? 1.083 16.672 16.578 1 97.88 131 ALA A CA 1
ATOM 1051 C C . ALA A 1 131 ? 0.543 17 15.188 1 97.88 131 ALA A C 1
ATOM 1053 O O . ALA A 1 131 ? 0.221 18.156 14.891 1 97.88 131 ALA A O 1
ATOM 1054 N N . ILE A 1 132 ? 0.499 16.047 14.352 1 98.75 132 ILE A N 1
ATOM 1055 C CA . ILE A 1 132 ? -0.27 16.078 13.109 1 98.75 132 ILE A CA 1
ATOM 1056 C C . ILE A 1 132 ? -1.653 15.484 13.336 1 98.75 132 ILE A C 1
ATOM 1058 O O . ILE A 1 132 ? -1.774 14.359 13.836 1 98.75 132 ILE A O 1
ATOM 1062 N N . ILE A 1 133 ? -2.688 16.188 13.055 1 98.75 133 ILE A N 1
ATOM 1063 C CA . ILE A 1 133 ? -4.039 15.742 13.391 1 98.75 133 ILE A CA 1
ATOM 1064 C C . ILE A 1 133 ? -4.922 15.797 12.148 1 98.75 133 ILE A C 1
ATOM 1066 O O . ILE A 1 133 ? -4.492 16.281 11.094 1 98.75 133 ILE A O 1
ATOM 1070 N N . ILE A 1 134 ? -6.055 15.188 12.266 1 98.62 134 ILE A N 1
ATOM 1071 C CA . ILE A 1 134 ? -7.141 15.422 11.32 1 98.62 134 ILE A CA 1
ATOM 1072 C C . ILE A 1 134 ? -8.031 16.547 11.828 1 98.62 134 ILE A C 1
ATOM 1074 O O . ILE A 1 134 ? -8.344 16.609 13.023 1 98.62 134 ILE A O 1
ATOM 1078 N N . TYR A 1 135 ? -8.391 17.484 10.953 1 98.69 135 TYR A N 1
ATOM 1079 C CA . TYR A 1 135 ? -9.133 18.656 11.383 1 98.69 135 TYR A CA 1
ATOM 1080 C C . TYR A 1 135 ? -10.016 19.188 10.258 1 98.69 135 TYR A C 1
ATOM 1082 O O . TYR A 1 135 ? -9.703 19 9.078 1 98.69 135 TYR A O 1
ATOM 1090 N N . PRO A 1 136 ? -11.172 19.844 10.594 1 98.25 136 PRO A N 1
ATOM 1091 C CA . PRO A 1 136 ? -11.961 20.469 9.531 1 98.25 136 PRO A CA 1
ATOM 1092 C C . PRO A 1 136 ? -11.164 21.516 8.758 1 98.25 136 PRO A C 1
ATOM 1094 O O . PRO A 1 136 ? -10.312 22.203 9.328 1 98.25 136 PRO A O 1
ATOM 1097 N N . PRO A 1 137 ? -11.5 21.609 7.48 1 98 137 PRO A N 1
ATOM 1098 C CA . PRO A 1 137 ? -10.844 22.672 6.711 1 98 137 PRO A CA 1
ATOM 1099 C C . PRO A 1 137 ? -11.156 24.062 7.258 1 98 137 PRO A C 1
ATOM 1101 O O . PRO A 1 137 ? -12.281 24.328 7.695 1 98 137 PRO A O 1
ATOM 1104 N N . LYS A 1 138 ? -10.133 24.891 7.262 1 97.5 138 LYS A N 1
ATOM 1105 C CA . LYS A 1 138 ? -10.297 26.266 7.688 1 97.5 138 LYS A CA 1
ATOM 1106 C C . LYS A 1 138 ? -10.492 27.188 6.488 1 97.5 138 LYS A C 1
ATOM 1108 O O . LYS A 1 138 ? -9.867 27 5.445 1 97.5 138 LYS A O 1
ATOM 1113 N N . GLU A 1 139 ? -11.305 28.109 6.711 1 94.81 139 GLU A N 1
ATOM 1114 C CA . GLU A 1 139 ? -11.578 29.078 5.656 1 94.81 139 GLU A CA 1
ATOM 1115 C C . GLU A 1 139 ? -10.406 30.047 5.488 1 94.81 139 GLU A C 1
ATOM 1117 O O . GLU A 1 139 ? -10.078 30.438 4.367 1 94.81 139 GLU A O 1
ATOM 1122 N N . ASP A 1 140 ? -9.883 30.422 6.582 1 94.88 140 ASP A N 1
ATOM 1123 C CA . ASP A 1 140 ? -8.742 31.328 6.605 1 94.88 140 ASP A CA 1
ATOM 1124 C C . ASP A 1 140 ? -7.641 30.797 7.52 1 94.88 140 ASP A C 1
ATOM 1126 O O . ASP A 1 140 ? -7.867 29.859 8.297 1 94.88 140 ASP A O 1
ATOM 1130 N N . ASP A 1 141 ? -6.398 31.359 7.305 1 95.94 141 ASP A N 1
ATOM 1131 C CA . ASP A 1 141 ? -5.27 30.953 8.141 1 95.94 141 ASP A CA 1
ATOM 1132 C C . ASP A 1 141 ? -5.086 29.438 8.125 1 95.94 141 ASP A C 1
ATOM 1134 O O . ASP A 1 141 ? -4.988 28.812 9.18 1 95.94 141 ASP A O 1
ATOM 1138 N N . ASN A 1 142 ? -5.195 28.859 6.906 1 98 142 ASN A N 1
ATOM 1139 C CA . ASN A 1 142 ? -5.203 27.406 6.805 1 98 142 ASN A CA 1
ATOM 1140 C C . ASN A 1 142 ? -3.904 26.891 6.203 1 98 142 ASN A C 1
ATOM 1142 O O . ASN A 1 142 ? -3.865 25.766 5.672 1 98 142 ASN A O 1
ATOM 1146 N N . GLU A 1 143 ? -2.818 27.625 6.23 1 98.44 143 GLU A N 1
ATOM 1147 C CA . GLU A 1 143 ? -1.561 27.172 5.637 1 98.44 143 GLU A CA 1
ATOM 1148 C C . GLU A 1 143 ? -0.998 25.969 6.367 1 98.44 143 GLU A C 1
ATOM 1150 O O . GLU A 1 143 ? -0.225 25.188 5.797 1 98.44 143 GLU A O 1
ATOM 1155 N N . ASN A 1 144 ? -1.375 25.812 7.715 1 98.81 144 ASN A N 1
ATOM 1156 C CA . ASN A 1 144 ? -0.943 24.641 8.461 1 98.81 144 ASN A CA 1
ATOM 1157 C C . ASN A 1 144 ? -1.729 23.406 8.047 1 98.81 144 ASN A C 1
ATOM 1159 O O . ASN A 1 144 ? -1.561 22.328 8.641 1 98.81 144 ASN A O 1
ATOM 1163 N N . GLN A 1 145 ? -2.586 23.516 7.008 1 98.81 145 GLN A N 1
ATOM 1164 C CA . GLN A 1 145 ? -3.33 22.391 6.438 1 98.81 145 GLN A CA 1
ATOM 1165 C C . GLN A 1 145 ? -2.916 22.141 4.992 1 98.81 145 GLN A C 1
ATOM 1167 O O . GLN A 1 145 ? -3.545 21.344 4.293 1 98.81 145 GLN A O 1
ATOM 1172 N N . GLN A 1 146 ? -1.937 22.859 4.516 1 98.81 146 GLN A N 1
ATOM 1173 C CA . GLN A 1 146 ? -1.428 22.766 3.152 1 98.81 146 GLN A CA 1
ATOM 1174 C C . GLN A 1 146 ? -0.009 22.203 3.133 1 98.81 146 GLN A C 1
ATOM 1176 O O . GLN A 1 146 ? 0.814 22.547 3.98 1 98.81 146 GLN A O 1
ATOM 1181 N N . PHE A 1 147 ? 0.227 21.359 2.113 1 98.88 147 PHE A N 1
ATOM 1182 C CA . PHE A 1 147 ? 1.497 20.641 2.131 1 98.88 147 PHE A CA 1
ATOM 1183 C C . PHE A 1 147 ? 2.111 20.594 0.737 1 98.88 147 PHE A C 1
ATOM 1185 O O . PHE A 1 147 ? 1.397 20.453 -0.258 1 98.88 147 PHE A O 1
ATOM 1192 N N . PHE A 1 148 ? 3.385 20.703 0.727 1 98.81 148 PHE A N 1
ATOM 1193 C CA . PHE A 1 148 ? 4.172 20.391 -0.463 1 98.81 148 PHE A CA 1
ATOM 1194 C C . PHE A 1 148 ? 4.688 18.969 -0.42 1 98.81 148 PHE A C 1
ATOM 1196 O O . PHE A 1 148 ? 5.105 18.484 0.634 1 98.81 148 PHE A O 1
ATOM 1203 N N . LEU A 1 149 ? 4.59 18.266 -1.514 1 98.56 149 LEU A N 1
ATOM 1204 C CA . LEU A 1 149 ? 5.18 16.953 -1.687 1 98.56 149 LEU A CA 1
ATOM 1205 C C . LEU A 1 149 ? 6.488 17.031 -2.463 1 98.56 149 LEU A C 1
ATOM 1207 O O . LEU A 1 149 ? 6.488 17.312 -3.662 1 98.56 149 LEU A O 1
ATOM 1211 N N . ILE A 1 150 ? 7.555 16.781 -1.671 1 98.12 150 ILE A N 1
ATOM 1212 C CA . ILE A 1 150 ? 8.883 17.031 -2.225 1 98.12 150 ILE A CA 1
ATOM 1213 C C . ILE A 1 150 ? 9.625 15.719 -2.422 1 98.12 150 ILE A C 1
ATOM 1215 O O . ILE A 1 150 ? 9.664 14.883 -1.517 1 98.12 150 ILE A O 1
ATOM 1219 N N . SER A 1 151 ? 10.211 15.539 -3.656 1 95.5 151 SER A N 1
ATOM 1220 C CA . SER A 1 151 ? 11.039 14.359 -3.887 1 95.5 151 SER A CA 1
ATOM 1221 C C . SER A 1 151 ? 12.227 14.312 -2.932 1 95.5 151 SER A C 1
ATOM 1223 O O . SER A 1 151 ? 12.875 15.336 -2.697 1 95.5 151 SER A O 1
ATOM 1225 N N . PRO A 1 152 ? 12.438 13.164 -2.348 1 90.5 152 PRO A N 1
ATOM 1226 C CA . PRO A 1 152 ? 13.523 13.109 -1.362 1 90.5 152 PRO A CA 1
ATOM 1227 C C . PRO A 1 152 ? 14.898 13.312 -1.986 1 90.5 152 PRO A C 1
ATOM 1229 O O . PRO A 1 152 ? 15.086 13.055 -3.178 1 90.5 152 PRO A O 1
ATOM 1232 N N . MET B 1 1 ? -11.742 -14.406 -18.203 1 87.81 1 MET B N 1
ATOM 1233 C CA . MET B 1 1 ? -11.016 -13.188 -18.547 1 87.81 1 MET B CA 1
ATOM 1234 C C . MET B 1 1 ? -10.828 -12.297 -17.328 1 87.81 1 MET B C 1
ATOM 1236 O O . MET B 1 1 ? -11.633 -12.336 -16.391 1 87.81 1 MET B O 1
ATOM 1240 N N . SER B 1 2 ? -9.664 -11.609 -17.312 1 93.88 2 SER B N 1
ATOM 1241 C CA . SER B 1 2 ? -9.359 -10.742 -16.172 1 93.88 2 SER B CA 1
ATOM 1242 C C . SER B 1 2 ? -10.234 -9.492 -16.188 1 93.88 2 SER B C 1
ATOM 1244 O O . SER B 1 2 ? -10.641 -9.023 -17.266 1 93.88 2 SER B O 1
ATOM 1246 N N . ASP B 1 3 ? -10.539 -8.984 -15.07 1 96 3 ASP B N 1
ATOM 1247 C CA . ASP B 1 3 ? -11.242 -7.719 -14.883 1 96 3 ASP B CA 1
ATOM 1248 C C . ASP B 1 3 ? -10.266 -6.582 -14.594 1 96 3 ASP B C 1
ATOM 1250 O O . ASP B 1 3 ? -10.688 -5.461 -14.297 1 96 3 ASP B O 1
ATOM 1254 N N . PHE B 1 4 ? -9.039 -6.871 -14.766 1 96.06 4 PHE B N 1
ATOM 1255 C CA . PHE B 1 4 ? -8.023 -5.898 -14.367 1 96.06 4 PHE B CA 1
ATOM 1256 C C . PHE B 1 4 ? -8.148 -4.625 -15.195 1 96.06 4 PHE B C 1
ATOM 1258 O O . PHE B 1 4 ? -8.055 -4.668 -16.422 1 96.06 4 PHE B O 1
ATOM 1265 N N . ASN B 1 5 ? -8.312 -3.453 -14.578 1 93.94 5 ASN B N 1
ATOM 1266 C CA . ASN B 1 5 ? -8.375 -2.152 -15.242 1 93.94 5 ASN B CA 1
ATOM 1267 C C . ASN B 1 5 ? -7.586 -1.097 -14.461 1 93.94 5 ASN B C 1
ATOM 1269 O O . ASN B 1 5 ? -7.867 0.097 -14.57 1 93.94 5 ASN B O 1
ATOM 1273 N N . GLY B 1 6 ? -6.609 -1.546 -13.711 1 95.44 6 GLY B N 1
ATOM 1274 C CA . GLY B 1 6 ? -5.797 -0.657 -12.898 1 95.44 6 GLY B CA 1
ATOM 1275 C C . GLY B 1 6 ? -5.852 -0.984 -11.422 1 95.44 6 GLY B C 1
ATOM 1276 O O . GLY B 1 6 ? -6.234 -2.092 -11.039 1 95.44 6 GLY B O 1
ATOM 1277 N N . PRO B 1 7 ? -5.336 -0.054 -10.562 1 97.56 7 PRO B N 1
ATOM 1278 C CA . PRO B 1 7 ? -5.395 -0.307 -9.117 1 97.56 7 PRO B CA 1
ATOM 1279 C C . PRO B 1 7 ? -6.797 -0.67 -8.641 1 97.56 7 PRO B C 1
ATOM 1281 O O . PRO B 1 7 ? -7.785 -0.163 -9.172 1 97.56 7 PRO B O 1
ATOM 1284 N N . GLY B 1 8 ? -6.871 -1.489 -7.684 1 97.12 8 GLY B N 1
ATOM 1285 C CA . GLY B 1 8 ? -8.141 -1.978 -7.176 1 97.12 8 GLY B CA 1
ATOM 1286 C C . GLY B 1 8 ? -8.031 -3.336 -6.508 1 97.12 8 GLY B C 1
ATOM 1287 O O . GLY B 1 8 ? -6.934 -3.855 -6.316 1 97.12 8 GLY B O 1
ATOM 1288 N N . VAL B 1 9 ? -9.211 -3.861 -6.078 1 97.5 9 VAL B N 1
ATOM 1289 C CA . VAL B 1 9 ? -9.258 -5.137 -5.371 1 97.5 9 VAL B CA 1
ATOM 1290 C C . VAL B 1 9 ? -9.594 -6.262 -6.348 1 97.5 9 VAL B C 1
ATOM 1292 O O . VAL B 1 9 ? -10.508 -6.133 -7.164 1 97.5 9 VAL B O 1
ATOM 1295 N N . TYR B 1 10 ? -8.828 -7.406 -6.219 1 98.25 10 TYR B N 1
ATOM 1296 C CA . TYR B 1 10 ? -9.031 -8.555 -7.098 1 98.25 10 TYR B CA 1
ATOM 1297 C C . TYR B 1 10 ? -8.836 -9.859 -6.336 1 98.25 10 TYR B C 1
ATOM 1299 O O . TYR B 1 10 ? -8.148 -9.891 -5.309 1 98.25 10 TYR B O 1
ATOM 1307 N N . THR B 1 11 ? -9.523 -10.906 -6.824 1 98.38 11 THR B N 1
ATOM 1308 C CA . THR B 1 11 ? -9.062 -12.266 -6.582 1 98.38 11 THR B CA 1
ATOM 1309 C C . THR B 1 11 ? -8.055 -12.695 -7.645 1 98.38 11 THR B C 1
ATOM 1311 O O . THR B 1 11 ? -8.148 -12.281 -8.805 1 98.38 11 THR B O 1
ATOM 1314 N N . ILE B 1 12 ? -7.09 -13.469 -7.242 1 98.81 12 ILE B N 1
ATOM 1315 C CA . ILE B 1 12 ? -6.07 -13.961 -8.164 1 98.81 12 ILE B CA 1
ATOM 1316 C C . ILE B 1 12 ? -6.328 -15.43 -8.477 1 98.81 12 ILE B C 1
ATOM 1318 O O . ILE B 1 12 ? -6.266 -16.281 -7.59 1 98.81 12 ILE B O 1
ATOM 1322 N N . VAL B 1 13 ? -6.602 -15.695 -9.719 1 98.81 13 VAL B N 1
ATOM 1323 C CA . VAL B 1 13 ? -7.059 -17 -10.164 1 98.81 13 VAL B CA 1
ATOM 1324 C C . VAL B 1 13 ? -6.039 -17.609 -11.125 1 98.81 13 VAL B C 1
ATOM 1326 O O . VAL B 1 13 ? -5.801 -17.078 -12.203 1 98.81 13 VAL B O 1
ATOM 1329 N N . PRO B 1 14 ? -5.461 -18.781 -10.703 1 98.81 14 PRO B N 1
ATOM 1330 C CA . PRO B 1 14 ? -4.535 -19.406 -11.656 1 98.81 14 PRO B CA 1
ATOM 1331 C C . PRO B 1 14 ? -5.234 -19.938 -12.906 1 98.81 14 PRO B C 1
ATOM 1333 O O . PRO B 1 14 ? -6.316 -20.516 -12.805 1 98.81 14 PRO B O 1
ATOM 1336 N N . ARG B 1 15 ? -4.574 -19.734 -13.953 1 98.56 15 ARG B N 1
ATOM 1337 C CA . ARG B 1 15 ? -5.176 -20.125 -15.227 1 98.56 15 ARG B CA 1
ATOM 1338 C C . ARG B 1 15 ? -5.293 -21.641 -15.32 1 98.56 15 ARG B C 1
ATOM 1340 O O . ARG B 1 15 ? -6.273 -22.172 -15.859 1 98.56 15 ARG B O 1
ATOM 1347 N N . HIS B 1 16 ? -4.324 -22.406 -14.766 1 98.44 16 HIS B N 1
ATOM 1348 C CA . HIS B 1 16 ? -4.316 -23.859 -14.945 1 98.44 16 HIS B CA 1
ATOM 1349 C C . HIS B 1 16 ? -5.414 -24.516 -14.117 1 98.44 16 HIS B C 1
ATOM 1351 O O . HIS B 1 16 ? -5.801 -25.656 -14.383 1 98.44 16 HIS B O 1
ATOM 1357 N N . VAL B 1 17 ? -5.871 -23.844 -13.094 1 98.25 17 VAL B N 1
ATOM 1358 C CA . VAL B 1 17 ? -6.926 -24.344 -12.227 1 98.25 17 VAL B CA 1
ATOM 1359 C C . VAL B 1 17 ? -7.82 -23.188 -11.781 1 98.25 17 VAL B C 1
ATOM 1361 O O . VAL B 1 17 ? -7.703 -22.703 -10.656 1 98.25 17 VAL B O 1
ATOM 1364 N N . ASP B 1 18 ? -8.781 -22.797 -12.641 1 96.06 18 ASP B N 1
ATOM 1365 C CA . ASP B 1 18 ? -9.555 -21.562 -12.438 1 96.06 18 ASP B CA 1
ATOM 1366 C C . ASP B 1 18 ? -10.625 -21.766 -11.359 1 96.06 18 ASP B C 1
ATOM 1368 O O . ASP B 1 18 ? -11.344 -20.828 -11.016 1 96.06 18 ASP B O 1
ATOM 1372 N N . SER B 1 19 ? -10.672 -23.047 -10.797 1 97.5 19 SER B N 1
ATOM 1373 C CA . SER B 1 19 ? -11.586 -23.312 -9.695 1 97.5 19 SER B CA 1
ATOM 1374 C C . SER B 1 19 ? -10.945 -22.969 -8.352 1 97.5 19 SER B C 1
ATOM 1376 O O . SER B 1 19 ? -11.578 -23.125 -7.301 1 97.5 19 SER B O 1
ATOM 1378 N N . LYS B 1 20 ? -9.773 -22.562 -8.344 1 98.44 20 LYS B N 1
ATOM 1379 C CA . LYS B 1 20 ? -9.055 -22.234 -7.117 1 98.44 20 LYS B CA 1
ATOM 1380 C C . LYS B 1 20 ? -8.703 -20.75 -7.062 1 98.44 20 LYS B C 1
ATOM 1382 O O . LYS B 1 20 ? -8.938 -20.016 -8.031 1 98.44 20 LYS B O 1
ATOM 1387 N N . ARG B 1 21 ? -8.273 -20.344 -5.945 1 98.56 21 ARG B N 1
ATOM 1388 C CA . ARG B 1 21 ? -7.836 -18.969 -5.691 1 98.56 21 ARG B CA 1
ATOM 1389 C C . ARG B 1 21 ? -6.512 -18.938 -4.941 1 98.56 21 ARG B C 1
ATOM 1391 O O . ARG B 1 21 ? -6.188 -19.891 -4.211 1 98.56 21 ARG B O 1
ATOM 1398 N N . LEU B 1 22 ? -5.711 -17.938 -5.242 1 98.44 22 LEU B N 1
ATOM 1399 C CA . LEU B 1 22 ? -4.668 -17.641 -4.266 1 98.44 22 LEU B CA 1
ATOM 1400 C C . LEU B 1 22 ? -5.277 -17.172 -2.949 1 98.44 22 LEU B C 1
ATOM 1402 O O . LEU B 1 22 ? -6.246 -16.406 -2.949 1 98.44 22 LEU B O 1
ATOM 1406 N N . ASP B 1 23 ? -4.68 -17.641 -1.897 1 97.69 23 ASP B N 1
ATOM 1407 C CA . ASP B 1 23 ? -5.242 -17.5 -0.558 1 97.69 23 ASP B CA 1
ATOM 1408 C C . ASP B 1 23 ? -4.145 -17.25 0.473 1 97.69 23 ASP B C 1
ATOM 1410 O O . ASP B 1 23 ? -3.104 -17.906 0.451 1 97.69 23 ASP B O 1
ATOM 1414 N N . VAL B 1 24 ? -4.355 -16.172 1.231 1 95.94 24 VAL B N 1
ATOM 1415 C CA . VAL B 1 24 ? -3.473 -16 2.381 1 95.94 24 VAL B CA 1
ATOM 1416 C C . VAL B 1 24 ? -3.955 -16.891 3.535 1 95.94 24 VAL B C 1
ATOM 1418 O O . VAL B 1 24 ? -5.105 -16.766 3.971 1 95.94 24 VAL B O 1
ATOM 1421 N N . ASP B 1 25 ? -3.021 -17.688 4.039 1 90.75 25 ASP B N 1
ATOM 1422 C CA . ASP B 1 25 ? -3.373 -18.625 5.09 1 90.75 25 ASP B CA 1
ATOM 1423 C C . ASP B 1 25 ? -3.82 -17.906 6.359 1 90.75 25 ASP B C 1
ATOM 1425 O O . ASP B 1 25 ? -3.264 -16.875 6.715 1 90.75 25 ASP B O 1
ATOM 1429 N N . ASP B 1 26 ? -5.012 -18.281 6.938 1 76.06 26 ASP B N 1
ATOM 1430 C CA . ASP B 1 26 ? -5.574 -17.688 8.141 1 76.06 26 ASP B CA 1
ATOM 1431 C C . ASP B 1 26 ? -4.801 -18.125 9.383 1 76.06 26 ASP B C 1
ATOM 1433 O O . ASP B 1 26 ? -5.176 -19.094 10.047 1 76.06 26 ASP B O 1
ATOM 1437 N N . SER B 1 27 ? -3.596 -17.734 9.336 1 70.25 27 SER B N 1
ATOM 1438 C CA . SER B 1 27 ? -2.785 -18.047 10.516 1 70.25 27 SER B CA 1
ATOM 1439 C C . SER B 1 27 ? -2.482 -16.781 11.32 1 70.25 27 SER B C 1
ATOM 1441 O O . SER B 1 27 ? -2.535 -15.672 10.789 1 70.25 27 SER B O 1
ATOM 1443 N N . ASP B 1 28 ? -2.539 -16.891 12.586 1 66.25 28 ASP B N 1
ATOM 1444 C CA . ASP B 1 28 ? -2.186 -15.781 13.477 1 66.25 28 ASP B CA 1
ATOM 1445 C C . ASP B 1 28 ? -0.673 -15.57 13.508 1 66.25 28 ASP B C 1
ATOM 1447 O O . ASP B 1 28 ? -0.174 -14.75 14.273 1 66.25 28 ASP B O 1
ATOM 1451 N N . GLU B 1 29 ? -0.002 -16.25 12.617 1 68.06 29 GLU B N 1
ATOM 1452 C CA . GLU B 1 29 ? 1.456 -16.188 12.633 1 68.06 29 GLU B CA 1
ATOM 1453 C C . GLU B 1 29 ? 1.964 -15.039 11.758 1 68.06 29 GLU B C 1
ATOM 1455 O O . GLU B 1 29 ? 1.224 -14.508 10.93 1 68.06 29 GLU B O 1
ATOM 1460 N N . ASP B 1 30 ? 3.193 -14.578 12.164 1 74.88 30 ASP B N 1
ATOM 1461 C CA . ASP B 1 30 ? 3.947 -13.727 11.258 1 74.88 30 ASP B CA 1
ATOM 1462 C C . ASP B 1 30 ? 4.285 -14.461 9.961 1 74.88 30 ASP B C 1
ATOM 1464 O O . ASP B 1 30 ? 4.371 -15.688 9.945 1 74.88 30 ASP B O 1
ATOM 1468 N N . ASN B 1 31 ? 4.414 -13.703 8.891 1 82.31 31 ASN B N 1
ATOM 1469 C CA . ASN B 1 31 ? 4.812 -14.281 7.613 1 82.31 31 ASN B CA 1
ATOM 1470 C C . ASN B 1 31 ? 3.818 -15.336 7.137 1 82.31 31 ASN B C 1
ATOM 1472 O O . ASN B 1 31 ? 4.199 -16.469 6.852 1 82.31 31 ASN B O 1
ATOM 1476 N N . ILE B 1 32 ? 2.633 -14.938 7.004 1 89.5 32 ILE B N 1
ATOM 1477 C CA . ILE B 1 32 ? 1.543 -15.82 6.617 1 89.5 32 ILE B CA 1
ATOM 1478 C C . ILE B 1 32 ? 1.772 -16.328 5.195 1 89.5 32 ILE B C 1
ATOM 1480 O O . ILE B 1 32 ? 2.043 -15.547 4.285 1 89.5 32 ILE B O 1
ATOM 1484 N N . ARG B 1 33 ? 1.688 -17.641 4.988 1 93.69 33 ARG B N 1
ATOM 1485 C CA . ARG B 1 33 ? 1.975 -18.25 3.697 1 93.69 33 ARG B CA 1
ATOM 1486 C C . ARG B 1 33 ? 0.872 -17.953 2.689 1 93.69 33 ARG B C 1
ATOM 1488 O O . ARG B 1 33 ? -0.31 -17.938 3.041 1 93.69 33 ARG B O 1
ATOM 1495 N N . LEU B 1 34 ? 1.243 -17.812 1.484 1 96.94 34 LEU B N 1
ATOM 1496 C CA . LEU B 1 34 ? 0.31 -17.812 0.363 1 96.94 34 LEU B CA 1
ATOM 1497 C C . LEU B 1 34 ? 0.117 -19.219 -0.182 1 96.94 34 LEU B C 1
ATOM 1499 O O . LEU B 1 34 ? 1.082 -19.969 -0.321 1 96.94 34 LEU B O 1
ATOM 1503 N N . GLN B 1 35 ? -1.11 -19.562 -0.447 1 97.69 35 GLN B N 1
ATOM 1504 C CA . GLN B 1 35 ? -1.443 -20.922 -0.861 1 97.69 35 GLN B CA 1
ATOM 1505 C C . GLN B 1 35 ? -2.59 -20.922 -1.87 1 97.69 35 GLN B C 1
ATOM 1507 O O . GLN B 1 35 ? -3.26 -19.906 -2.057 1 97.69 35 GLN B O 1
ATOM 1512 N N . LEU B 1 36 ? -2.635 -22.078 -2.502 1 98.5 36 LEU B N 1
ATOM 1513 C CA . LEU B 1 36 ? -3.811 -22.359 -3.322 1 98.5 36 LEU B CA 1
ATOM 1514 C C . LEU B 1 36 ? -4.969 -22.859 -2.465 1 98.5 36 LEU B C 1
ATOM 1516 O O . LEU B 1 36 ? -4.762 -23.656 -1.542 1 98.5 36 LEU B O 1
ATOM 1520 N N . TYR B 1 37 ? -6.207 -22.359 -2.742 1 98.19 37 TYR B N 1
ATOM 1521 C CA . TYR B 1 37 ? -7.352 -22.812 -1.958 1 98.19 37 TYR B CA 1
ATOM 1522 C C . TYR B 1 37 ? -8.641 -22.734 -2.77 1 98.19 37 TYR B C 1
ATOM 1524 O O . TYR B 1 37 ? -8.703 -22.016 -3.768 1 98.19 37 TYR B O 1
ATOM 1532 N N . ASP B 1 38 ? -9.617 -23.5 -2.303 1 98.19 38 ASP B N 1
ATOM 1533 C CA . ASP B 1 38 ? -10.961 -23.391 -2.859 1 98.19 38 ASP B CA 1
ATOM 1534 C C . ASP B 1 38 ? -11.523 -21.969 -2.662 1 98.19 38 ASP B C 1
ATOM 1536 O O . ASP B 1 38 ? -11.188 -21.297 -1.684 1 98.19 38 ASP B O 1
ATOM 1540 N N . PRO B 1 39 ? -12.422 -21.594 -3.604 1 97.69 39 PRO B N 1
ATOM 1541 C CA . PRO B 1 39 ? -13.039 -20.281 -3.414 1 97.69 39 PRO B CA 1
ATOM 1542 C C . PRO B 1 39 ? -13.867 -20.203 -2.135 1 97.69 39 PRO B C 1
ATOM 1544 O O . PRO B 1 39 ? -14.578 -21.141 -1.79 1 97.69 39 PRO B O 1
ATOM 1547 N N . ILE B 1 40 ? -13.633 -19.156 -1.465 1 95.62 40 ILE B N 1
ATOM 1548 C CA . ILE B 1 40 ? -14.469 -18.844 -0.311 1 95.62 40 ILE B CA 1
ATOM 1549 C C . ILE B 1 40 ? -15.453 -17.734 -0.68 1 95.62 40 ILE B C 1
ATOM 1551 O O . ILE B 1 40 ? -15.055 -16.594 -0.917 1 95.62 40 ILE B O 1
ATOM 1555 N N . THR B 1 41 ? -16.703 -18.016 -0.684 1 89.75 41 THR B N 1
ATOM 1556 C CA . THR B 1 41 ? -17.656 -17.094 -1.306 1 89.75 41 THR B CA 1
ATOM 1557 C C . THR B 1 41 ? -18.5 -16.391 -0.246 1 89.75 41 THR B C 1
ATOM 1559 O O . THR B 1 41 ? -19.312 -15.516 -0.568 1 89.75 41 THR B O 1
ATOM 1562 N N . SER B 1 42 ? -18.344 -16.828 0.976 1 88.31 42 SER B N 1
ATOM 1563 C CA . SER B 1 42 ? -19.156 -16.203 2.01 1 88.31 42 SER B CA 1
ATOM 1564 C C . SER B 1 42 ? -18.359 -15.984 3.289 1 88.31 42 SER B C 1
ATOM 1566 O O . SER B 1 42 ? -17.344 -16.641 3.51 1 88.31 42 SER B O 1
ATOM 1568 N N . GLY B 1 43 ? -18.844 -14.953 3.961 1 90.38 43 GLY B N 1
ATOM 1569 C CA . GLY B 1 43 ? -18.219 -14.664 5.242 1 90.38 43 GLY B CA 1
ATOM 1570 C C . GLY B 1 43 ? -16.953 -13.836 5.121 1 90.38 43 GLY B C 1
ATOM 1571 O O . GLY B 1 43 ? -16.562 -13.453 4.016 1 90.38 43 GLY B O 1
ATOM 1572 N N . LYS B 1 44 ? -16.359 -13.523 6.223 1 88.81 44 LYS B N 1
ATOM 1573 C CA . LYS B 1 44 ? -15.172 -12.68 6.281 1 88.81 44 LYS B CA 1
ATOM 1574 C C . LYS B 1 44 ? -13.945 -13.422 5.773 1 88.81 44 LYS B C 1
ATOM 1576 O O . LYS B 1 44 ? -12.922 -12.805 5.461 1 88.81 44 LYS B O 1
ATOM 1581 N N . GLN B 1 45 ? -14.031 -14.688 5.684 1 91.94 45 GLN B N 1
ATOM 1582 C CA . GLN B 1 45 ? -12.906 -15.484 5.211 1 91.94 45 GLN B CA 1
ATOM 1583 C C . GLN B 1 45 ? -12.617 -15.203 3.736 1 91.94 45 GLN B C 1
ATOM 1585 O O . GLN B 1 45 ? -11.539 -15.531 3.238 1 91.94 45 GLN B O 1
ATOM 1590 N N . ARG B 1 46 ? -13.625 -14.609 3.025 1 94.62 46 ARG B N 1
ATOM 1591 C CA . ARG B 1 46 ? -13.398 -14.258 1.627 1 94.62 46 ARG B CA 1
ATOM 1592 C C . ARG B 1 46 ? -12.219 -13.297 1.488 1 94.62 46 ARG B C 1
ATOM 1594 O O . ARG B 1 46 ? -11.562 -13.258 0.446 1 94.62 46 ARG B O 1
ATOM 1601 N N . TYR B 1 47 ? -11.977 -12.531 2.572 1 95.25 47 TYR B N 1
ATOM 1602 C CA . TYR B 1 47 ? -10.922 -11.539 2.52 1 95.25 47 TYR B CA 1
ATOM 1603 C C . TYR B 1 47 ? -9.547 -12.195 2.473 1 95.25 47 TYR B C 1
ATOM 1605 O O . TYR B 1 47 ? -8.555 -11.562 2.121 1 95.25 47 TYR B O 1
ATOM 1613 N N . ASP B 1 48 ? -9.461 -13.469 2.771 1 95.44 48 ASP B N 1
ATOM 1614 C CA . ASP B 1 48 ? -8.211 -14.219 2.648 1 95.44 48 ASP B CA 1
ATOM 1615 C C . ASP B 1 48 ? -7.801 -14.359 1.186 1 95.44 48 ASP B C 1
ATOM 1617 O O . ASP B 1 48 ? -6.641 -14.656 0.888 1 95.44 48 ASP B O 1
ATOM 1621 N N . GLN B 1 49 ? -8.781 -14.141 0.306 1 97.75 49 GLN B N 1
ATOM 1622 C CA . GLN B 1 49 ? -8.547 -14.414 -1.106 1 97.75 49 GLN B CA 1
ATOM 1623 C C . GLN B 1 49 ? -8.664 -13.141 -1.942 1 97.75 49 GLN B C 1
ATOM 1625 O O . GLN B 1 49 ? -8.781 -13.211 -3.168 1 97.75 49 GLN B O 1
ATOM 1630 N N . GLN B 1 50 ? -8.75 -12.023 -1.267 1 97.62 50 GLN B N 1
ATOM 1631 C CA . GLN B 1 50 ? -8.844 -10.734 -1.943 1 97.62 50 GLN B CA 1
ATOM 1632 C C . GLN B 1 50 ? -7.602 -9.883 -1.67 1 97.62 50 GLN B C 1
ATOM 1634 O O . GLN B 1 50 ? -7.086 -9.875 -0.552 1 97.62 50 GLN B O 1
ATOM 1639 N N . PHE B 1 51 ? -7.207 -9.273 -2.768 1 98.38 51 PHE B N 1
ATOM 1640 C CA . PHE B 1 51 ? -5.953 -8.523 -2.729 1 98.38 51 PHE B CA 1
ATOM 1641 C C . PHE B 1 51 ? -6.125 -7.145 -3.344 1 98.38 51 PHE B C 1
ATOM 1643 O O . PHE B 1 51 ? -6.746 -7 -4.402 1 98.38 51 PHE B O 1
ATOM 1650 N N . MET B 1 52 ? -5.625 -6.156 -2.641 1 98.44 52 MET B N 1
ATOM 1651 C CA . MET B 1 52 ? -5.562 -4.805 -3.191 1 98.44 52 MET B CA 1
ATOM 1652 C C . MET B 1 52 ? -4.289 -4.605 -4.004 1 98.44 52 MET B C 1
ATOM 1654 O O . MET B 1 52 ? -3.184 -4.793 -3.488 1 98.44 52 MET B O 1
ATOM 1658 N N . PHE B 1 53 ? -4.441 -4.332 -5.273 1 98.69 53 PHE B N 1
ATOM 1659 C CA . PHE B 1 53 ? -3.334 -3.891 -6.113 1 98.69 53 PHE B CA 1
ATOM 1660 C C . PHE B 1 53 ? -3.184 -2.375 -6.055 1 98.69 53 PHE B C 1
ATOM 1662 O O . PHE B 1 53 ? -4.039 -1.642 -6.551 1 98.69 53 PHE B O 1
ATOM 1669 N N . ALA B 1 54 ? -2.109 -1.92 -5.387 1 98.81 54 ALA B N 1
ATOM 1670 C CA . ALA B 1 54 ? -1.813 -0.497 -5.25 1 98.81 54 ALA B CA 1
ATOM 1671 C C . ALA B 1 54 ? -0.655 -0.087 -6.152 1 98.81 54 ALA B C 1
ATOM 1673 O O . ALA B 1 54 ? 0.442 -0.642 -6.059 1 98.81 54 ALA B O 1
ATOM 1674 N N . HIS B 1 55 ? -0.887 0.879 -6.957 1 98.69 55 HIS B N 1
ATOM 1675 C CA . HIS B 1 55 ? 0.074 1.275 -7.98 1 98.69 55 HIS B CA 1
ATOM 1676 C C . HIS B 1 55 ? 1.138 2.205 -7.406 1 98.69 55 HIS B C 1
ATOM 1678 O O . HIS B 1 55 ? 0.818 3.146 -6.68 1 98.69 55 HIS B O 1
ATOM 1684 N N . LEU B 1 56 ? 2.406 1.932 -7.75 1 98.06 56 LEU B N 1
ATOM 1685 C CA . LEU B 1 56 ? 3.539 2.619 -7.141 1 98.06 56 LEU B CA 1
ATOM 1686 C C . LEU B 1 56 ? 4.211 3.555 -8.141 1 98.06 56 LEU B C 1
ATOM 1688 O O . LEU B 1 56 ? 5.137 4.285 -7.785 1 98.06 56 LEU B O 1
ATOM 1692 N N . GLY B 1 57 ? 3.742 3.561 -9.352 1 94.25 57 GLY B N 1
ATOM 1693 C CA . GLY B 1 57 ? 4.496 4.145 -10.445 1 94.25 57 GLY B CA 1
ATOM 1694 C C . GLY B 1 57 ? 5.391 3.145 -11.156 1 94.25 57 GLY B C 1
ATOM 1695 O O . GLY B 1 57 ? 5.641 2.053 -10.641 1 94.25 57 GLY B O 1
ATOM 1696 N N . ASN B 1 58 ? 5.781 3.453 -12.391 1 93.06 58 ASN B N 1
ATOM 1697 C CA . ASN B 1 58 ? 6.711 2.643 -13.172 1 93.06 58 ASN B CA 1
ATOM 1698 C C . ASN B 1 58 ? 6.191 1.218 -13.352 1 93.06 58 ASN B C 1
ATOM 1700 O O . ASN B 1 58 ? 6.953 0.256 -13.227 1 93.06 58 ASN B O 1
ATOM 1704 N N . LYS B 1 59 ? 4.969 1.04 -13.43 1 93.75 59 LYS B N 1
ATOM 1705 C CA . LYS B 1 59 ? 4.293 -0.226 -13.695 1 93.75 59 LYS B CA 1
ATOM 1706 C C . LYS B 1 59 ? 4.488 -1.203 -12.539 1 93.75 59 LYS B C 1
ATOM 1708 O O . LYS B 1 59 ? 4.457 -2.42 -12.734 1 93.75 59 LYS B O 1
ATOM 1713 N N . GLU B 1 60 ? 4.797 -0.667 -11.328 1 98.12 60 GLU B N 1
ATOM 1714 C CA . GLU B 1 60 ? 4.984 -1.5 -10.148 1 98.12 60 GLU B CA 1
ATOM 1715 C C . GLU B 1 60 ? 3.762 -1.439 -9.234 1 98.12 60 GLU B C 1
ATOM 1717 O O . GLU B 1 60 ? 3.053 -0.432 -9.203 1 98.12 60 GLU B O 1
ATOM 1722 N N . PHE B 1 61 ? 3.596 -2.549 -8.539 1 98.75 61 PHE B N 1
ATOM 1723 C CA . PHE B 1 61 ? 2.461 -2.66 -7.629 1 98.75 61 PHE B CA 1
ATOM 1724 C C . PHE B 1 61 ? 2.895 -3.242 -6.289 1 98.75 61 PHE B C 1
ATOM 1726 O O . PHE B 1 61 ? 3.799 -4.078 -6.234 1 98.75 61 PHE B O 1
ATOM 1733 N N . PHE B 1 62 ? 2.299 -2.707 -5.223 1 98.88 62 PHE B N 1
ATOM 1734 C CA . PHE B 1 62 ? 2.098 -3.576 -4.066 1 98.88 62 PHE B CA 1
ATOM 1735 C C . PHE B 1 62 ? 0.89 -4.48 -4.277 1 98.88 62 PHE B C 1
ATOM 1737 O O . PHE B 1 62 ? -0.111 -4.066 -4.867 1 98.88 62 PHE B O 1
ATOM 1744 N N . ILE B 1 63 ? 0.97 -5.695 -3.867 1 98.81 63 ILE B N 1
ATOM 1745 C CA . ILE B 1 63 ? -0.165 -6.598 -3.705 1 98.81 63 ILE B CA 1
ATOM 1746 C C . ILE B 1 63 ? -0.415 -6.852 -2.219 1 98.81 63 ILE B C 1
ATOM 1748 O O . ILE B 1 63 ? 0.43 -7.43 -1.53 1 98.81 63 ILE B O 1
ATOM 1752 N N . ILE B 1 64 ? -1.542 -6.355 -1.742 1 98.31 64 ILE B N 1
ATOM 1753 C CA . ILE B 1 64 ? -1.784 -6.25 -0.307 1 98.31 64 ILE B CA 1
ATOM 1754 C C . ILE B 1 64 ? -2.963 -7.137 0.084 1 98.31 64 ILE B C 1
ATOM 1756 O O . ILE B 1 64 ? -4.035 -7.055 -0.52 1 98.31 64 ILE B O 1
ATOM 1760 N N . SER B 1 65 ? -2.721 -8.016 1.062 1 96.56 65 SER B N 1
ATOM 1761 C CA . SER B 1 65 ? -3.809 -8.836 1.583 1 96.56 65 SER B CA 1
ATOM 1762 C C . SER B 1 65 ? -4.938 -7.977 2.131 1 96.56 65 SER B C 1
ATOM 1764 O O . SER B 1 65 ? -4.703 -7.066 2.93 1 96.56 65 SER B O 1
ATOM 1766 N N . LEU B 1 66 ? -6.145 -8.297 1.722 1 95.75 66 LEU B N 1
ATOM 1767 C CA . LEU B 1 66 ? -7.277 -7.5 2.184 1 95.75 66 LEU B CA 1
ATOM 1768 C C . LEU B 1 66 ? -7.578 -7.785 3.65 1 95.75 66 LEU B C 1
ATOM 1770 O O . LEU B 1 66 ? -8.031 -6.898 4.379 1 95.75 66 LEU B O 1
ATOM 1774 N N . LYS B 1 67 ? -7.262 -8.977 4.047 1 91.94 67 LYS B N 1
ATOM 1775 C CA . LYS B 1 67 ? -7.582 -9.406 5.41 1 91.94 67 LYS B CA 1
ATOM 1776 C C . LYS B 1 67 ? -6.664 -8.727 6.426 1 91.94 67 LYS B C 1
ATOM 1778 O O . LYS B 1 67 ? -7.133 -8.195 7.434 1 91.94 67 LYS B O 1
ATOM 1783 N N . HIS B 1 68 ? -5.371 -8.641 6.133 1 90.69 68 HIS B N 1
ATOM 1784 C CA . HIS B 1 68 ? -4.414 -8.258 7.168 1 90.69 68 HIS B CA 1
ATOM 1785 C C . HIS B 1 68 ? -3.783 -6.91 6.859 1 90.69 68 HIS B C 1
ATOM 1787 O O . HIS B 1 68 ? -3.219 -6.266 7.75 1 90.69 68 HIS B O 1
ATOM 1793 N N . GLY B 1 69 ? -3.834 -6.512 5.605 1 95.12 69 GLY B N 1
ATOM 1794 C CA . GLY B 1 69 ? -3.176 -5.277 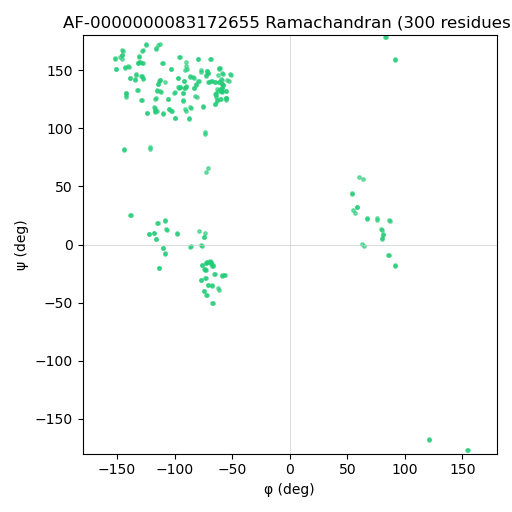5.219 1 95.12 69 GLY B CA 1
ATOM 1795 C C . GLY B 1 69 ? -1.68 -5.434 5.023 1 95.12 69 GLY B C 1
ATOM 1796 O O . GLY B 1 69 ? -0.949 -4.441 4.957 1 95.12 69 GLY B O 1
ATOM 1797 N N . THR B 1 70 ? -1.219 -6.738 4.98 1 95.19 70 THR B N 1
ATOM 1798 C CA . THR B 1 70 ? 0.198 -7.039 4.801 1 95.19 70 THR B CA 1
ATOM 1799 C C . THR B 1 70 ? 0.517 -7.289 3.33 1 95.19 70 THR B C 1
ATOM 1801 O O . THR B 1 70 ? -0.387 -7.516 2.523 1 95.19 70 THR B O 1
ATOM 1804 N N . TYR B 1 71 ? 1.812 -7.184 2.992 1 97.44 71 TYR B N 1
ATOM 1805 C CA . TYR B 1 71 ? 2.264 -7.199 1.604 1 97.44 71 TYR B CA 1
ATOM 1806 C C . TYR B 1 71 ? 2.631 -8.609 1.168 1 97.44 71 TYR B C 1
ATOM 1808 O O . TYR B 1 71 ? 3.316 -9.336 1.895 1 97.44 71 TYR B O 1
ATOM 1816 N N . LEU B 1 72 ? 2.084 -9.039 -0.023 1 98 72 LEU B N 1
ATOM 1817 C CA . LEU B 1 72 ? 2.621 -10.25 -0.64 1 98 72 LEU B CA 1
ATOM 1818 C C . LEU B 1 72 ? 4.129 -10.125 -0.849 1 98 72 LEU B C 1
ATOM 1820 O O . LEU B 1 72 ? 4.602 -9.148 -1.43 1 98 72 LEU B O 1
ATOM 1824 N N . THR B 1 73 ? 4.875 -11.102 -0.342 1 98 73 THR B N 1
ATOM 1825 C CA . THR B 1 73 ? 6.324 -10.984 -0.222 1 98 73 THR B CA 1
ATOM 1826 C C . THR B 1 73 ? 7.02 -12.203 -0.838 1 98 73 THR B C 1
ATOM 1828 O O . THR B 1 73 ? 6.68 -13.344 -0.522 1 98 73 THR B O 1
ATOM 1831 N N . ALA B 1 74 ? 7.906 -11.914 -1.773 1 98 74 ALA B N 1
ATOM 1832 C CA . ALA B 1 74 ? 8.844 -12.961 -2.172 1 98 74 ALA B CA 1
ATOM 1833 C C . ALA B 1 74 ? 9.906 -13.188 -1.097 1 98 74 ALA B C 1
ATOM 1835 O O . ALA B 1 74 ? 10.891 -12.453 -1.025 1 98 74 ALA B O 1
ATOM 1836 N N . SER B 1 75 ? 9.766 -14.133 -0.253 1 93.5 75 SER B N 1
ATOM 1837 C CA . SER B 1 75 ? 10.578 -14.312 0.944 1 93.5 75 SER B CA 1
ATOM 1838 C C . SER B 1 75 ? 12.016 -14.68 0.586 1 93.5 75 SER B C 1
ATOM 1840 O O . SER B 1 75 ? 12.961 -14.156 1.184 1 93.5 75 SER B O 1
ATOM 1842 N N . ASP B 1 76 ? 12.227 -15.625 -0.222 1 94 76 ASP B N 1
ATOM 1843 C CA . ASP B 1 76 ? 13.531 -16.047 -0.72 1 94 76 ASP B CA 1
ATOM 1844 C C . ASP B 1 76 ? 13.438 -16.531 -2.168 1 94 76 ASP B C 1
ATOM 1846 O O . ASP B 1 76 ? 12.336 -16.688 -2.703 1 94 76 ASP B O 1
ATOM 1850 N N . ASP B 1 77 ? 14.586 -16.672 -2.75 1 95.12 77 ASP B N 1
ATOM 1851 C CA . ASP B 1 77 ? 14.648 -17.109 -4.141 1 95.12 77 ASP B CA 1
ATOM 1852 C C . ASP B 1 77 ? 14.023 -18.484 -4.309 1 95.12 77 ASP B C 1
ATOM 1854 O O . ASP B 1 77 ? 14.391 -19.438 -3.615 1 95.12 77 ASP B O 1
ATOM 1858 N N . GLU B 1 78 ? 13.023 -18.547 -5.254 1 96.12 78 GLU B N 1
ATOM 1859 C CA . GLU B 1 78 ? 12.297 -19.75 -5.637 1 96.12 78 GLU B CA 1
ATOM 1860 C C . GLU B 1 78 ? 11.641 -20.406 -4.426 1 96.12 78 GLU B C 1
ATOM 1862 O O . GLU B 1 78 ? 11.547 -21.641 -4.355 1 96.12 78 GLU B O 1
ATOM 1867 N N . GLU B 1 79 ? 11.32 -19.625 -3.424 1 96.62 79 GLU B N 1
ATOM 1868 C CA . GLU B 1 79 ? 10.672 -20.125 -2.213 1 96.62 79 GLU B CA 1
ATOM 1869 C C . GLU B 1 79 ? 9.25 -19.594 -2.086 1 96.62 79 GLU B C 1
ATOM 1871 O O . GLU B 1 79 ? 8.797 -18.812 -2.916 1 96.62 79 GLU B O 1
ATOM 1876 N N . GLN B 1 80 ? 8.602 -20.141 -1.119 1 96.88 80 GLN B N 1
ATOM 1877 C CA . GLN B 1 80 ? 7.207 -19.828 -0.826 1 96.88 80 GLN B CA 1
ATOM 1878 C C . GLN B 1 80 ? 7.035 -18.344 -0.515 1 96.88 80 GLN B C 1
ATOM 1880 O O . GLN B 1 80 ? 7.836 -17.766 0.216 1 96.88 80 GLN B O 1
ATOM 1885 N N . LEU B 1 81 ? 5.98 -17.766 -1.202 1 97.94 81 LEU B N 1
ATOM 1886 C CA . LEU B 1 81 ? 5.613 -16.391 -0.884 1 97.94 81 LEU B CA 1
ATOM 1887 C C . LEU B 1 81 ? 4.953 -16.312 0.49 1 97.94 81 LEU B C 1
ATOM 1889 O O . LEU B 1 81 ? 4.301 -17.25 0.929 1 97.94 81 LEU B O 1
ATOM 1893 N N . THR B 1 82 ? 5.188 -15.211 1.102 1 95.88 82 THR B N 1
ATOM 1894 C CA . THR B 1 82 ? 4.531 -14.898 2.367 1 95.88 82 THR B CA 1
ATOM 1895 C C . THR B 1 82 ? 3.814 -13.555 2.285 1 95.88 82 THR B C 1
ATOM 1897 O O . THR B 1 82 ? 3.811 -12.914 1.235 1 95.88 82 THR B O 1
ATOM 1900 N N . SER B 1 83 ? 3.088 -13.273 3.252 1 95.19 83 SER B N 1
ATOM 1901 C CA . SER B 1 83 ? 2.486 -11.961 3.469 1 95.19 83 SER B CA 1
ATOM 1902 C C . SER B 1 83 ? 3.031 -11.305 4.73 1 95.19 83 SER B C 1
ATOM 1904 O O . SER B 1 83 ? 2.889 -11.844 5.828 1 95.19 83 SER B O 1
ATOM 1906 N N . GLU B 1 84 ? 3.771 -10.141 4.578 1 94 84 GLU B N 1
ATOM 1907 C CA . GLU B 1 84 ? 4.473 -9.516 5.691 1 94 84 GLU B CA 1
ATOM 1908 C C . GLU B 1 84 ? 4.516 -7.996 5.531 1 94 84 GLU B C 1
ATOM 1910 O O . GLU B 1 84 ? 4.176 -7.473 4.469 1 94 84 GLU B O 1
ATOM 1915 N N . VAL B 1 85 ? 4.793 -7.332 6.695 1 94.12 85 VAL B N 1
ATOM 1916 C CA . VAL B 1 85 ? 5.043 -5.895 6.633 1 94.12 85 VAL B CA 1
ATOM 1917 C C . VAL B 1 85 ? 6.539 -5.641 6.438 1 94.12 85 VAL B C 1
ATOM 1919 O O . VAL B 1 85 ? 7.359 -6.09 7.238 1 94.12 85 VAL B O 1
ATOM 1922 N N . LEU B 1 86 ? 6.871 -5.043 5.316 1 95.44 86 LEU B N 1
ATOM 1923 C CA . LEU B 1 86 ? 8.234 -4.637 5.004 1 95.44 86 LEU B CA 1
ATOM 1924 C C . LEU B 1 86 ? 8.281 -3.193 4.52 1 95.44 86 LEU B C 1
ATOM 1926 O O . LEU B 1 86 ? 7.273 -2.67 4.027 1 95.44 86 LEU B O 1
ATOM 1930 N N . PRO B 1 87 ? 9.445 -2.547 4.648 1 96 87 PRO B N 1
ATOM 1931 C CA . PRO B 1 87 ? 9.562 -1.196 4.094 1 96 87 PRO B CA 1
ATOM 1932 C C . PRO B 1 87 ? 9.305 -1.151 2.588 1 96 87 PRO B C 1
ATOM 1934 O O . PRO B 1 87 ? 9.719 -2.061 1.86 1 96 87 PRO B O 1
ATOM 1937 N N . PRO B 1 88 ? 8.625 -0.061 2.143 1 97.06 88 PRO B N 1
ATOM 1938 C CA . PRO B 1 88 ? 8.227 0.052 0.736 1 97.06 88 PRO B CA 1
ATOM 1939 C C . PRO B 1 88 ? 9.414 -0.04 -0.219 1 97.06 88 PRO B C 1
ATOM 1941 O O . PRO B 1 88 ? 9.25 -0.404 -1.386 1 97.06 88 PRO B O 1
ATOM 1944 N N . VAL B 1 89 ? 10.602 0.302 0.201 1 94.88 89 VAL B N 1
ATOM 1945 C CA . VAL B 1 89 ? 11.773 0.277 -0.664 1 94.88 89 VAL B CA 1
ATOM 1946 C C . VAL B 1 89 ? 12.242 -1.163 -0.855 1 94.88 89 VAL B C 1
ATOM 1948 O O . VAL B 1 89 ? 13.047 -1.447 -1.748 1 94.88 89 VAL B O 1
ATOM 1951 N N . ASN B 1 90 ? 11.805 -2.059 0.009 1 97.44 90 ASN B N 1
ATOM 1952 C CA . ASN B 1 90 ? 12.195 -3.457 -0.12 1 97.44 90 ASN B CA 1
ATOM 1953 C C . ASN B 1 90 ? 11.641 -4.082 -1.396 1 97.44 90 ASN B C 1
ATOM 1955 O O . ASN B 1 90 ? 10.43 -4.172 -1.568 1 97.44 90 ASN B O 1
ATOM 1959 N N . ARG B 1 91 ? 12.523 -4.559 -2.232 1 97.81 91 ARG B N 1
ATOM 1960 C CA . ARG B 1 91 ? 12.148 -5.066 -3.547 1 97.81 91 ARG B CA 1
ATOM 1961 C C . ARG B 1 91 ? 11.336 -6.352 -3.426 1 97.81 91 ARG B C 1
ATOM 1963 O O . ARG B 1 91 ? 10.633 -6.742 -4.363 1 97.81 91 ARG B O 1
ATOM 1970 N N . ARG B 1 92 ? 11.312 -7.016 -2.291 1 98.31 92 ARG B N 1
ATOM 1971 C CA . ARG B 1 92 ? 10.633 -8.289 -2.098 1 98.31 92 ARG B CA 1
ATOM 1972 C C . ARG B 1 92 ? 9.117 -8.109 -2.08 1 98.31 92 ARG B C 1
ATOM 1974 O O . ARG B 1 92 ? 8.367 -9.078 -2.203 1 98.31 92 ARG B O 1
ATOM 1981 N N . ILE B 1 93 ? 8.656 -6.867 -1.927 1 98.5 93 ILE B N 1
ATOM 1982 C CA . ILE B 1 93 ? 7.215 -6.656 -1.875 1 98.5 93 ILE B CA 1
ATOM 1983 C C . ILE B 1 93 ? 6.766 -5.836 -3.082 1 98.5 93 ILE B C 1
ATOM 1985 O O . ILE B 1 93 ? 5.691 -5.23 -3.066 1 98.5 93 ILE B O 1
ATOM 1989 N N . ARG B 1 94 ? 7.523 -5.754 -4.098 1 98.5 94 ARG B N 1
ATOM 1990 C CA . ARG B 1 94 ? 7.219 -5.004 -5.309 1 98.5 94 ARG B CA 1
ATOM 1991 C C . ARG B 1 94 ? 7.078 -5.938 -6.508 1 98.5 94 ARG B C 1
ATOM 1993 O O . ARG B 1 94 ? 7.895 -6.844 -6.695 1 98.5 94 ARG B O 1
ATOM 2000 N N . TRP B 1 95 ? 6 -5.703 -7.254 1 98.75 95 TRP B N 1
ATOM 2001 C CA . TRP B 1 95 ? 5.598 -6.633 -8.305 1 98.75 95 TRP B CA 1
ATOM 2002 C C . TRP B 1 95 ? 5.301 -5.891 -9.602 1 98.75 95 TRP B C 1
ATOM 2004 O O . TRP B 1 95 ? 4.945 -4.711 -9.586 1 98.75 95 TRP B O 1
ATOM 2014 N N . LYS B 1 96 ? 5.414 -6.629 -10.695 1 98.56 96 LYS B N 1
ATOM 2015 C CA . LYS B 1 96 ? 4.996 -6.145 -12.008 1 98.56 96 LYS B CA 1
ATOM 2016 C C . LYS B 1 96 ? 4.043 -7.129 -12.68 1 98.56 96 LYS B C 1
ATOM 2018 O O . LYS B 1 96 ? 4.184 -8.344 -12.516 1 98.56 96 LYS B O 1
ATOM 2023 N N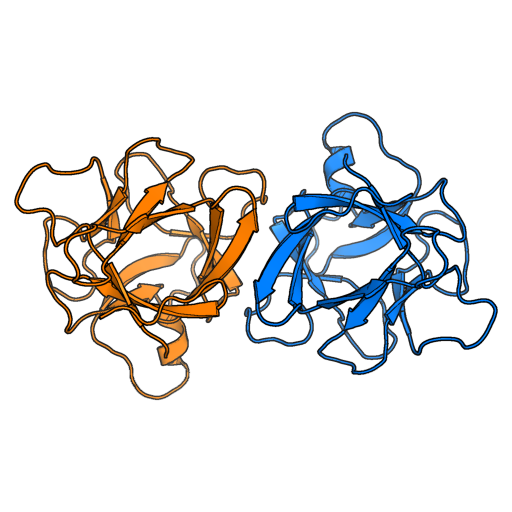 . LEU B 1 97 ? 3.066 -6.602 -13.383 1 98.38 97 LEU B N 1
ATOM 2024 C CA . LEU B 1 97 ? 2.111 -7.383 -14.156 1 98.38 97 LEU B CA 1
ATOM 2025 C C . LEU B 1 97 ? 2.486 -7.383 -15.633 1 98.38 97 LEU B C 1
ATOM 2027 O O . LEU B 1 97 ? 2.773 -6.332 -16.203 1 98.38 97 LEU B O 1
ATOM 2031 N N . HIS B 1 98 ? 2.508 -8.586 -16.188 1 97.81 98 HIS B N 1
ATOM 2032 C CA . HIS B 1 98 ? 2.816 -8.75 -17.609 1 97.81 98 HIS B CA 1
ATOM 2033 C C . HIS B 1 98 ? 1.696 -9.492 -18.328 1 97.81 98 HIS B C 1
ATOM 2035 O O . HIS B 1 98 ? 1.495 -10.688 -18.109 1 97.81 98 HIS B O 1
ATOM 2041 N N . PRO B 1 99 ? 1.012 -8.742 -19.234 1 97.5 99 PRO B N 1
ATOM 2042 C CA . PRO B 1 99 ? 0.011 -9.484 -20 1 97.5 99 PRO B CA 1
ATOM 2043 C C . PRO B 1 99 ? 0.615 -10.648 -20.781 1 97.5 99 PRO B C 1
ATOM 2045 O O . PRO B 1 99 ? 1.704 -10.516 -21.359 1 97.5 99 PRO B O 1
ATOM 2048 N N . VAL B 1 100 ? -0.06 -11.742 -20.688 1 97.38 100 VAL B N 1
ATOM 2049 C CA . VAL B 1 100 ? 0.395 -12.906 -21.438 1 97.38 100 VAL B CA 1
ATOM 2050 C C . VAL B 1 100 ? 0.348 -12.594 -22.938 1 97.38 100 VAL B C 1
ATOM 2052 O O . VAL B 1 100 ? 1.217 -13.031 -23.703 1 97.38 100 VAL B O 1
ATOM 2055 N N . GLY B 1 101 ? -0.652 -11.867 -23.391 1 96.06 101 GLY B N 1
ATOM 2056 C CA . GLY B 1 101 ? -0.72 -11.375 -24.75 1 96.06 101 GLY B CA 1
ATOM 2057 C C . GLY B 1 101 ? -1.334 -12.375 -25.719 1 96.06 101 GLY B C 1
ATOM 2058 O O . GLY B 1 101 ? -1.066 -12.336 -26.922 1 96.06 101 GLY B O 1
ATOM 2059 N N . ASP B 1 102 ? -2.104 -13.328 -25.172 1 95.69 102 ASP B N 1
ATOM 2060 C CA . ASP B 1 102 ? -2.729 -14.32 -26.047 1 95.69 102 ASP B CA 1
ATOM 2061 C C . ASP B 1 102 ? -4.23 -14.078 -26.156 1 95.69 102 ASP B C 1
ATOM 2063 O O . ASP B 1 102 ? -4.973 -14.953 -26.609 1 95.69 102 ASP B O 1
ATOM 2067 N N . GLY B 1 103 ? -4.773 -12.891 -25.719 1 94.94 103 GLY B N 1
ATOM 2068 C CA . GLY B 1 103 ? -6.188 -12.547 -25.781 1 94.94 103 GLY B CA 1
ATOM 2069 C C . GLY B 1 103 ? -6.984 -13.047 -24.594 1 94.94 103 GLY B C 1
ATOM 2070 O O . GLY B 1 103 ? -8.156 -12.688 -24.438 1 94.94 103 GLY B O 1
ATOM 2071 N N . SER B 1 104 ? -6.375 -13.875 -23.766 1 94.44 104 SER B N 1
ATOM 2072 C CA . SER B 1 104 ? -7.07 -14.453 -22.609 1 94.44 104 SER B CA 1
ATOM 2073 C C . SER B 1 104 ? -7.277 -13.422 -21.516 1 94.44 104 SER B C 1
ATOM 2075 O O . SER B 1 104 ? -8.156 -13.586 -20.656 1 94.44 104 SER B O 1
ATOM 2077 N N . GLY B 1 105 ? -6.465 -12.328 -21.484 1 96.69 105 GLY B N 1
ATOM 2078 C CA . GLY B 1 105 ? -6.488 -11.359 -20.391 1 96.69 105 GLY B CA 1
ATOM 2079 C C . GLY B 1 105 ? -5.691 -11.812 -19.172 1 96.69 105 GLY B C 1
ATOM 2080 O O . GLY B 1 105 ? -5.703 -11.148 -18.141 1 96.69 105 GLY B O 1
ATOM 2081 N N . ALA B 1 106 ? -4.941 -12.898 -19.328 1 98.25 106 ALA B N 1
ATOM 2082 C CA . ALA B 1 106 ? -4.141 -13.414 -18.219 1 98.25 106 ALA B CA 1
ATOM 2083 C C . ALA B 1 106 ? -2.848 -12.617 -18.062 1 98.25 106 ALA B C 1
ATOM 2085 O O . ALA B 1 106 ? -2.416 -11.938 -18.984 1 98.25 106 ALA B O 1
ATOM 2086 N N . PHE B 1 107 ? -2.285 -12.727 -16.859 1 98.62 107 PHE B N 1
ATOM 2087 C CA . PHE B 1 107 ? -1.053 -12.008 -16.562 1 98.62 107 PHE B CA 1
ATOM 2088 C C . PHE B 1 107 ? -0.011 -12.953 -15.969 1 98.62 107 PHE B C 1
ATOM 2090 O O . PHE B 1 107 ? -0.352 -13.883 -15.234 1 98.62 107 PHE B O 1
ATOM 2097 N N . PHE B 1 108 ? 1.234 -12.711 -16.297 1 98.69 108 PHE B N 1
ATOM 2098 C CA . PHE B 1 108 ? 2.326 -13.062 -15.398 1 98.69 108 PHE B CA 1
ATOM 2099 C C . PHE B 1 108 ? 2.537 -11.984 -14.352 1 98.69 108 PHE B C 1
ATOM 2101 O O . PHE B 1 108 ? 2.355 -10.797 -14.633 1 98.69 108 PHE B O 1
ATOM 2108 N N . ILE B 1 109 ? 2.881 -12.398 -13.141 1 98.81 109 ILE B N 1
ATOM 2109 C CA . ILE B 1 109 ? 3.236 -11.469 -12.078 1 98.81 109 ILE B CA 1
ATOM 2110 C C . ILE B 1 109 ? 4.688 -11.695 -11.656 1 98.81 109 ILE B C 1
ATOM 2112 O O . ILE B 1 109 ? 5.027 -12.758 -11.133 1 98.81 109 ILE B O 1
ATOM 2116 N N . SER B 1 110 ? 5.551 -10.688 -11.883 1 98.69 110 SER B N 1
ATOM 2117 C CA . SER B 1 110 ? 6.977 -10.883 -11.641 1 98.69 110 SER B CA 1
ATOM 2118 C C . SER B 1 110 ? 7.453 -10.078 -10.445 1 98.69 110 SER B C 1
ATOM 2120 O O . SER B 1 110 ? 6.836 -9.07 -10.078 1 98.69 110 SER B O 1
ATOM 2122 N N . SER B 1 111 ? 8.586 -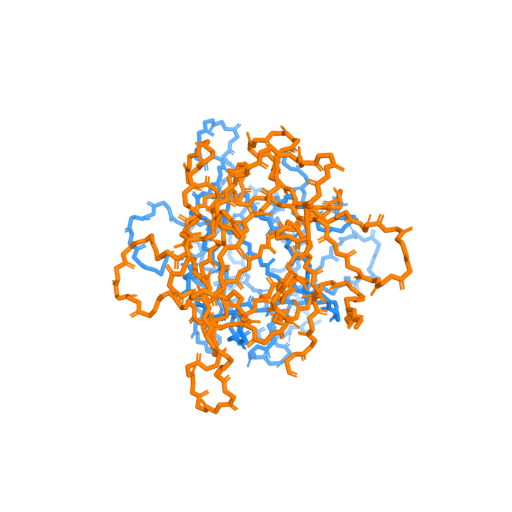10.625 -9.883 1 98.62 111 SER B N 1
ATOM 2123 C CA . SER B 1 111 ? 9.188 -10.008 -8.703 1 98.62 111 SER B CA 1
ATOM 2124 C C . SER B 1 111 ? 10.258 -8.992 -9.094 1 98.62 111 SER B C 1
ATOM 2126 O O . SER B 1 111 ? 11.031 -9.227 -10.023 1 98.62 111 SER B O 1
ATOM 2128 N N . LEU B 1 112 ? 10.289 -7.887 -8.375 1 98.19 112 LEU B N 1
ATOM 2129 C CA . LEU B 1 112 ? 11.398 -6.957 -8.57 1 98.19 112 LEU B CA 1
ATOM 2130 C C . LEU B 1 112 ? 12.656 -7.469 -7.891 1 98.19 112 LEU B C 1
ATOM 2132 O O . LEU B 1 112 ? 13.773 -7.172 -8.336 1 98.19 112 LEU B O 1
ATOM 2136 N N . ALA B 1 113 ? 12.484 -8.234 -6.758 1 98.44 113 ALA B N 1
ATOM 2137 C CA . ALA B 1 113 ? 13.625 -8.719 -5.988 1 98.44 113 ALA B CA 1
ATOM 2138 C C . ALA B 1 113 ? 14.375 -9.812 -6.742 1 98.44 113 ALA B C 1
ATOM 2140 O O . ALA B 1 113 ? 15.594 -9.945 -6.617 1 98.44 113 ALA B O 1
ATOM 2141 N N . TYR B 1 114 ? 13.641 -10.594 -7.449 1 98.25 114 TYR B N 1
ATOM 2142 C CA . TYR B 1 114 ? 14.188 -11.688 -8.234 1 98.25 114 TYR B CA 1
ATOM 2143 C C . TYR B 1 114 ? 13.844 -11.531 -9.711 1 98.25 114 TYR B C 1
ATOM 2145 O O . TYR B 1 114 ? 12.953 -12.211 -10.227 1 98.25 114 TYR B O 1
ATOM 2153 N N . PRO B 1 115 ? 14.672 -10.734 -10.367 1 95 115 PRO B N 1
ATOM 2154 C CA . PRO B 1 115 ? 14.352 -10.352 -11.742 1 95 115 PRO B CA 1
ATOM 2155 C C . PRO B 1 115 ? 14.141 -11.562 -12.656 1 95 115 PRO B C 1
ATOM 2157 O O . PRO B 1 115 ? 14.914 -12.523 -12.609 1 95 115 PRO B O 1
ATOM 2160 N N . GLY B 1 116 ? 13.031 -11.469 -13.398 1 94.19 116 GLY B N 1
ATOM 2161 C CA . GLY B 1 116 ? 12.703 -12.5 -14.375 1 94.19 116 GLY B CA 1
ATOM 2162 C C . GLY B 1 116 ? 11.836 -13.609 -13.805 1 94.19 116 GLY B C 1
ATOM 2163 O O . GLY B 1 116 ? 11.219 -14.367 -14.555 1 94.19 116 GLY B O 1
ATOM 2164 N N . LYS B 1 117 ? 11.828 -13.688 -12.516 1 98.5 117 LYS B N 1
ATOM 2165 C CA . LYS B 1 117 ? 11.039 -14.766 -11.922 1 98.5 117 LYS B CA 1
ATOM 2166 C C . LYS B 1 117 ? 9.602 -14.312 -11.672 1 98.5 117 LYS B C 1
ATOM 2168 O O . LYS B 1 117 ? 9.344 -13.133 -11.461 1 98.5 117 LYS B O 1
ATOM 2173 N N . VAL B 1 118 ? 8.68 -15.336 -11.734 1 98.81 118 VAL B N 1
ATOM 2174 C CA . VAL B 1 118 ? 7.254 -15.031 -11.672 1 98.81 118 VAL B CA 1
ATOM 2175 C C . VAL B 1 118 ? 6.59 -15.875 -10.586 1 98.81 118 VAL B C 1
ATOM 2177 O O . VAL B 1 118 ? 7.137 -16.906 -10.172 1 98.81 118 VAL B O 1
ATOM 2180 N N . ILE B 1 119 ? 5.488 -15.391 -10.102 1 98.88 119 ILE B N 1
ATOM 2181 C CA . ILE B 1 119 ? 4.66 -16.188 -9.203 1 98.88 119 ILE B CA 1
ATOM 2182 C C . ILE B 1 119 ? 4.23 -17.484 -9.914 1 98.88 119 ILE B C 1
ATOM 2184 O O . ILE B 1 119 ? 3.883 -17.453 -11.094 1 98.88 119 ILE B O 1
ATOM 2188 N N . ASP B 1 120 ? 4.297 -18.531 -9.141 1 98.88 120 ASP B N 1
ATOM 2189 C CA . ASP B 1 120 ? 4.09 -19.875 -9.648 1 98.88 120 ASP B CA 1
ATOM 2190 C C . ASP B 1 120 ? 3.32 -20.734 -8.648 1 98.88 120 ASP B C 1
ATOM 2192 O O . ASP B 1 120 ? 3.609 -20.703 -7.449 1 98.88 120 ASP B O 1
ATOM 2196 N N . VAL B 1 121 ? 2.291 -21.375 -9.156 1 98.88 121 VAL B N 1
ATOM 2197 C CA . VAL B 1 121 ? 1.721 -22.438 -8.328 1 98.88 121 VAL B CA 1
ATOM 2198 C C . VAL B 1 121 ? 2.627 -23.656 -8.367 1 98.88 121 VAL B C 1
ATOM 2200 O O . VAL B 1 121 ? 2.801 -24.281 -9.414 1 98.88 121 VAL B O 1
ATOM 2203 N N . GLN B 1 122 ? 3.094 -23.984 -7.227 1 98.62 122 GLN B N 1
ATOM 2204 C CA . GLN B 1 122 ? 4.16 -24.984 -7.156 1 98.62 122 GLN B CA 1
ATOM 2205 C C . GLN B 1 122 ? 3.756 -26.281 -7.855 1 98.62 122 GLN B C 1
ATOM 2207 O O . GLN B 1 122 ? 2.695 -26.844 -7.57 1 98.62 122 GLN B O 1
ATOM 2212 N N . TYR B 1 123 ? 4.578 -26.719 -8.828 1 97.75 123 TYR B N 1
ATOM 2213 C CA . TYR B 1 123 ? 4.473 -27.953 -9.594 1 97.75 123 TYR B CA 1
ATOM 2214 C C . TYR B 1 123 ? 3.209 -27.953 -10.453 1 97.75 123 TYR B C 1
ATOM 2216 O O . TYR B 1 123 ? 2.92 -28.938 -11.133 1 97.75 123 TYR B O 1
ATOM 2224 N N . GLY B 1 124 ? 2.439 -26.969 -10.391 1 98.25 124 GLY B N 1
ATOM 2225 C CA . GLY B 1 124 ? 1.175 -26.938 -11.109 1 98.25 124 GLY B CA 1
ATOM 2226 C C . GLY B 1 124 ? 0.102 -27.797 -10.453 1 98.25 124 GLY B C 1
ATOM 2227 O O . GLY B 1 124 ? -0.842 -28.234 -11.109 1 98.25 124 GLY B O 1
ATOM 2228 N N . TYR B 1 125 ? 0.273 -28.047 -9.18 1 98.25 125 TYR B N 1
ATOM 2229 C CA . TYR B 1 125 ? -0.728 -28.797 -8.445 1 98.25 125 TYR B CA 1
ATOM 2230 C C . TYR B 1 125 ? -2.012 -28 -8.281 1 98.25 125 TYR B C 1
ATOM 2232 O O . TYR B 1 125 ? -2.02 -26.781 -8.477 1 98.25 125 TYR B O 1
ATOM 2240 N N . ASP B 1 126 ? -3.053 -28.688 -8.016 1 98.12 126 ASP B N 1
ATOM 2241 C CA . ASP B 1 126 ? -4.336 -28.016 -7.883 1 98.12 126 ASP B CA 1
ATOM 2242 C C . ASP B 1 126 ? -4.965 -28.281 -6.52 1 98.12 126 ASP B C 1
ATOM 2244 O O . ASP B 1 126 ? -6.137 -27.984 -6.297 1 98.12 126 ASP B O 1
ATOM 2248 N N . ASP B 1 127 ? -4.203 -28.891 -5.613 1 98.25 127 ASP B N 1
ATOM 2249 C CA . ASP B 1 127 ? -4.699 -29.203 -4.273 1 98.25 127 ASP B CA 1
ATOM 2250 C C . ASP B 1 127 ? -4.715 -27.953 -3.396 1 98.25 127 ASP B C 1
ATOM 2252 O O . ASP B 1 127 ? -3.877 -27.062 -3.557 1 98.25 127 ASP B O 1
ATOM 2256 N N . ASN B 1 128 ? -5.715 -27.938 -2.445 1 98 128 ASN B N 1
ATOM 2257 C CA . ASN B 1 128 ? -5.633 -26.938 -1.394 1 98 128 ASN B CA 1
ATOM 2258 C C . ASN B 1 128 ? -4.281 -26.969 -0.688 1 98 128 ASN B C 1
ATOM 2260 O O . ASN B 1 128 ? -3.701 -28.047 -0.498 1 98 128 ASN B O 1
ATOM 2264 N N . GLU B 1 129 ? -3.814 -25.797 -0.39 1 96.56 129 GLU B N 1
ATOM 2265 C CA . GLU B 1 129 ? -2.629 -25.594 0.439 1 96.56 129 GLU B CA 1
ATOM 2266 C C . GLU B 1 129 ? -1.35 -25.797 -0.369 1 96.56 129 GLU B C 1
ATOM 2268 O O . GLU B 1 129 ? -0.249 -25.766 0.184 1 96.56 129 GLU B O 1
ATOM 2273 N N . THR B 1 130 ? -1.61 -26 -1.701 1 98 130 THR B N 1
ATOM 2274 C CA . THR B 1 130 ? -0.421 -25.953 -2.545 1 98 130 THR B CA 1
ATOM 2275 C C . THR B 1 130 ? 0.296 -24.609 -2.396 1 98 130 THR B C 1
ATOM 2277 O O . THR B 1 130 ? -0.345 -23.562 -2.357 1 98 130 THR B O 1
ATOM 2280 N N . ALA B 1 131 ? 1.633 -24.656 -2.299 1 97.75 131 ALA B N 1
ATOM 2281 C CA . ALA B 1 131 ? 2.422 -23.453 -2.084 1 97.75 131 ALA B CA 1
ATOM 2282 C C . ALA B 1 131 ? 2.424 -22.562 -3.33 1 97.75 131 ALA B C 1
ATOM 2284 O O . ALA B 1 131 ? 2.457 -23.078 -4.457 1 97.75 131 ALA B O 1
ATOM 2285 N N . ILE B 1 132 ? 2.332 -21.328 -3.15 1 98.69 132 ILE B N 1
ATOM 2286 C CA . ILE B 1 132 ? 2.641 -20.328 -4.172 1 98.69 132 ILE B CA 1
ATOM 2287 C C . ILE B 1 132 ? 4.098 -19.891 -4.047 1 98.69 132 ILE B C 1
ATOM 2289 O O . ILE B 1 132 ? 4.539 -19.484 -2.967 1 98.69 132 ILE B O 1
ATOM 2293 N N . ILE B 1 133 ? 4.863 -19.984 -5.062 1 98.75 133 ILE B N 1
ATOM 2294 C CA . ILE B 1 133 ? 6.297 -19.734 -4.98 1 98.75 133 ILE B CA 1
ATOM 2295 C C . ILE B 1 133 ? 6.711 -18.734 -6.055 1 98.75 133 ILE B C 1
ATOM 2297 O O . ILE B 1 133 ? 5.895 -18.344 -6.898 1 98.75 133 ILE B O 1
ATOM 2301 N N . ILE B 1 134 ? 7.887 -18.234 -5.914 1 98.62 134 ILE B N 1
ATOM 2302 C CA . ILE B 1 134 ? 8.555 -17.547 -7.008 1 98.62 134 ILE B CA 1
ATOM 2303 C C . ILE B 1 134 ? 9.398 -18.531 -7.816 1 98.62 134 ILE B C 1
ATOM 2305 O O . ILE B 1 134 ? 10.07 -19.391 -7.246 1 98.62 134 ILE B O 1
ATOM 2309 N N . TYR B 1 135 ? 9.297 -18.453 -9.133 1 98.69 135 TYR B N 1
ATOM 2310 C CA . TYR B 1 135 ? 9.961 -19.438 -9.984 1 98.69 135 TYR B CA 1
ATOM 2311 C C . TYR B 1 135 ? 10.336 -18.828 -11.328 1 98.69 135 TYR B C 1
ATOM 2313 O O . TYR B 1 135 ? 9.68 -17.891 -11.797 1 98.69 135 TYR B O 1
ATOM 2321 N N . PRO B 1 136 ? 11.43 -19.328 -11.984 1 98.25 136 PRO B N 1
ATOM 2322 C CA . PRO B 1 136 ? 11.727 -18.859 -13.344 1 98.25 136 PRO B CA 1
ATOM 2323 C C . PRO B 1 136 ? 10.578 -19.109 -14.312 1 98.25 136 PRO B C 1
ATOM 2325 O O . PRO B 1 136 ? 9.859 -20.109 -14.195 1 98.25 136 PRO B O 1
ATOM 2328 N N . PRO B 1 137 ? 10.461 -18.188 -15.25 1 98 137 PRO B N 1
ATOM 2329 C CA . PRO B 1 137 ? 9.445 -18.438 -16.281 1 98 137 PRO B CA 1
ATOM 2330 C C . PRO B 1 137 ? 9.703 -19.703 -17.078 1 98 137 PRO B C 1
ATOM 2332 O O . PRO B 1 137 ? 10.859 -20.031 -17.359 1 98 137 PRO B O 1
ATOM 2335 N N . LYS B 1 138 ? 8.625 -20.406 -17.344 1 97.5 138 LYS B N 1
ATOM 2336 C CA . LYS B 1 138 ? 8.719 -21.609 -18.156 1 97.5 138 LYS B CA 1
ATOM 2337 C C . LYS B 1 138 ? 8.375 -21.312 -19.609 1 97.5 138 LYS B C 1
ATOM 2339 O O . LYS B 1 138 ? 7.484 -20.516 -19.906 1 97.5 138 LYS B O 1
ATOM 2344 N N . GLU B 1 139 ? 9.07 -21.969 -20.406 1 94.69 139 GLU B N 1
ATOM 2345 C CA . GLU B 1 139 ? 8.828 -21.797 -21.844 1 94.69 139 GLU B CA 1
ATOM 2346 C C . GLU B 1 139 ? 7.535 -22.5 -22.266 1 94.69 139 GLU B C 1
ATOM 2348 O O . GLU B 1 139 ? 6.797 -21.984 -23.109 1 94.69 139 GLU B O 1
ATOM 2353 N N . ASP B 1 140 ? 7.355 -23.625 -21.719 1 94.75 140 ASP B N 1
ATOM 2354 C CA . ASP B 1 140 ? 6.16 -24.406 -21.984 1 94.75 140 ASP B CA 1
ATOM 2355 C C . ASP B 1 140 ? 5.508 -24.891 -20.688 1 94.75 140 ASP B C 1
ATOM 2357 O O . ASP B 1 140 ? 6.105 -24.797 -19.625 1 94.75 140 ASP B O 1
ATOM 2361 N N . ASP B 1 141 ? 4.184 -25.297 -20.828 1 95.94 141 ASP B N 1
ATOM 2362 C CA . ASP B 1 141 ? 3.455 -25.812 -19.672 1 95.94 141 ASP B CA 1
ATOM 2363 C C . ASP B 1 141 ? 3.51 -24.812 -18.516 1 95.94 141 ASP B C 1
ATOM 2365 O O . ASP B 1 141 ? 3.854 -25.188 -17.391 1 95.94 141 ASP B O 1
ATOM 2369 N N . ASN B 1 142 ? 3.297 -23.531 -18.859 1 98 142 ASN B N 1
ATOM 2370 C CA . ASN B 1 142 ? 3.492 -22.484 -17.844 1 98 142 ASN B CA 1
ATOM 2371 C C . ASN B 1 142 ? 2.162 -21.891 -17.391 1 98 142 ASN B C 1
ATOM 2373 O O . ASN B 1 142 ? 2.121 -20.766 -16.891 1 98 142 ASN B O 1
ATOM 2377 N N . GLU B 1 143 ? 1.053 -22.562 -17.578 1 98.44 143 GLU B N 1
ATOM 2378 C CA . GLU B 1 143 ? -0.25 -22.016 -17.188 1 98.44 143 GLU B CA 1
ATOM 2379 C C . GLU B 1 143 ? -0.354 -21.844 -15.68 1 98.44 143 GLU B C 1
ATOM 2381 O O . GLU B 1 143 ? -1.146 -21.016 -15.203 1 98.44 143 GLU B O 1
ATOM 2386 N N . ASN B 1 144 ? 0.458 -22.672 -14.891 1 98.75 144 ASN B N 1
ATOM 2387 C CA . ASN B 1 144 ? 0.477 -22.5 -13.445 1 98.75 144 ASN B CA 1
ATOM 2388 C C . ASN B 1 144 ? 1.262 -21.266 -13.039 1 98.75 144 ASN B C 1
ATOM 2390 O O . ASN B 1 144 ? 1.455 -21 -11.844 1 98.75 144 ASN B O 1
ATOM 2394 N N . GLN B 1 145 ? 1.708 -20.438 -14.031 1 98.81 145 GLN B N 1
ATOM 2395 C CA . GLN B 1 145 ? 2.385 -19.172 -13.789 1 98.81 145 GLN B CA 1
ATOM 2396 C C . GLN B 1 145 ? 1.564 -18 -14.328 1 98.81 145 GLN B C 1
ATOM 2398 O O . GLN B 1 145 ? 2.041 -16.875 -14.367 1 98.81 145 GLN B O 1
ATOM 2403 N N . GLN B 1 146 ? 0.383 -18.281 -14.82 1 98.81 146 GLN B N 1
ATOM 2404 C CA . GLN B 1 146 ? -0.522 -17.297 -15.398 1 98.81 146 GLN B CA 1
ATOM 2405 C C . GLN B 1 146 ? -1.768 -17.125 -14.531 1 98.81 146 GLN B C 1
ATOM 2407 O O . GLN B 1 146 ? -2.311 -18.094 -14.008 1 98.81 146 GLN B O 1
ATOM 2412 N N . PHE B 1 147 ? -2.197 -15.844 -14.453 1 98.88 147 PHE B N 1
ATOM 2413 C CA . PHE B 1 147 ? -3.271 -15.578 -13.5 1 98.88 147 PHE B CA 1
ATOM 2414 C C . PHE B 1 147 ? -4.293 -14.617 -14.102 1 98.88 147 PHE B C 1
ATOM 2416 O O . PHE B 1 147 ? -3.928 -13.688 -14.836 1 98.88 147 PHE B O 1
ATOM 2423 N N . PHE B 1 148 ? -5.496 -14.867 -13.773 1 98.81 148 PHE B N 1
ATOM 2424 C CA . PHE B 1 148 ? -6.574 -13.914 -14.008 1 98.81 148 PHE B CA 1
ATOM 2425 C C . PHE B 1 148 ? -6.832 -13.07 -12.766 1 98.81 148 PHE B C 1
ATOM 2427 O O . PHE B 1 148 ? -6.809 -13.578 -11.641 1 98.81 148 PHE B O 1
ATOM 2434 N N . LEU B 1 149 ? -6.988 -11.797 -12.938 1 98.56 149 LEU B N 1
ATOM 2435 C CA . LEU B 1 149 ? -7.398 -10.883 -11.883 1 98.56 149 LEU B CA 1
ATOM 2436 C C . LEU B 1 149 ? -8.883 -10.562 -11.977 1 98.56 149 LEU B C 1
ATOM 2438 O O . LEU B 1 149 ? -9.32 -9.883 -12.906 1 98.56 149 LEU B O 1
ATOM 2442 N N . ILE B 1 150 ? -9.594 -11.125 -10.984 1 98.12 150 ILE B N 1
ATOM 2443 C CA . ILE B 1 150 ? -11.047 -11.086 -11.07 1 98.12 150 ILE B CA 1
ATOM 2444 C C . ILE B 1 150 ? -11.609 -10.188 -9.977 1 98.12 150 ILE B C 1
ATOM 2446 O O . ILE B 1 150 ? -11.227 -10.297 -8.812 1 98.12 150 ILE B O 1
ATOM 2450 N N . SER B 1 151 ? -12.539 -9.266 -10.391 1 95.56 151 SER B N 1
ATOM 2451 C CA . SER B 1 151 ? -13.211 -8.438 -9.391 1 95.56 151 SER B CA 1
ATOM 2452 C C . SER B 1 151 ? -13.992 -9.289 -8.398 1 95.56 151 SER B C 1
ATOM 2454 O O . SER B 1 151 ? -14.68 -10.23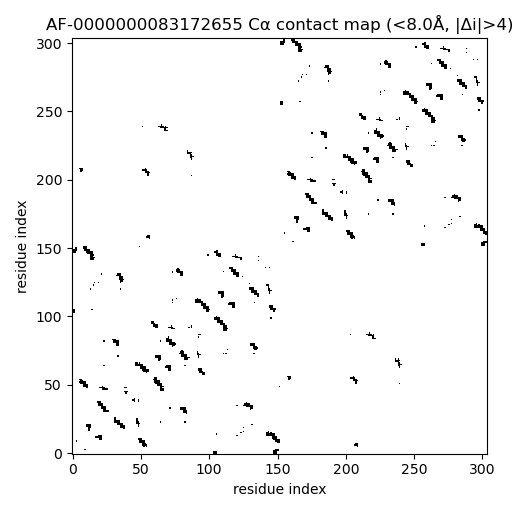4 -8.789 1 95.56 151 SER B O 1
ATOM 2456 N N . PRO B 1 152 ? -13.828 -8.977 -7.137 1 90.81 152 PRO B N 1
ATOM 2457 C CA . PRO B 1 152 ? -14.5 -9.828 -6.152 1 90.81 152 PRO B CA 1
ATOM 2458 C C . PRO B 1 152 ? -16.016 -9.719 -6.219 1 90.81 152 PRO B C 1
ATOM 2460 O O . PRO B 1 152 ? -16.547 -8.703 -6.676 1 90.81 152 PRO B O 1
#

Radius of gyration: 20.17 Å; Cα contacts (8 Å, |Δi|>4): 866; chains: 2; bounding box: 41×60×46 Å

Secondary structure (DSSP, 8-state):
-----SSEEEEEEEGGGTT-EEEE---SSSSEEEEEE----SSGGGGGG-EEEEEEETTEEEEEETTT-PEEE--STTSB-EEE---TT-GGG-EEEEE--SSS--EEEEESSSTT-EEEEGGG--STTPBEEEEPPPSSS-GGG-EEEE--/-----SSEEEEEEEGGGTT-EEEE---SSSSEEEEEE----SSGGGGGG-EEEEEEETTEEEEEETTT-PEEEE-STTSBEEEE---TT-GGG-EEEEE--SSS--EEEEESSSTT-EEEEGGG--STTPBEEEEPPPSSS-GGG-EEEE--

Nearest PDB structures (foldseek):
  3ah1-assembly2_B  TM=9.005E-01  e=5.644E-07  Clostridium botulinum
  5b2h-assembly1_B  TM=8.395E-01  e=8.657E-07  Clostridium botulinum
  2e4m-assembly1_B  TM=8.653E-01  e=2.391E-06  Clostridium botulinum
  3win-assembly1_B  TM=8.365E-01  e=9.132E-07  Clostridium botulinum B
  3aj6-assembly2_B  TM=8.634E-01  e=2.660E-06  Clostridium botulinum

Sequence (304 aa):
MSDFNGPGVYTIVPRHVDSKRLDVDDSDEDNIRLQLYDPITSGKQRYDQQFMFAHLGNKEFFIISLKHGTYLTASDDEEQLTSEVLPPVNRRIRWKLHPVGDGSGAFFISSLAYPGKVIDVQYGYDDNETAIIIYPPKEDDNENQQFFLISPMSDFNGPGVYTIVPRHVDSKRLDVDDSDEDNIRLQLYDPITSGKQRYDQQFMFAHLGNKEFFIISLKHGTYLTASDDEEQLTSEVLPPVNRRIRWKLHPVGDGSGAFFISSLAYPGKVIDVQYGYDDNETAIIIYPPKEDDNENQQFFLISP

Foldseek 3Di:
DAPDDDWDKWWKAQQLARQWTWFFDPDPDAFTFIWIGGQDDDDPRNLRRMWTWDDDPPQKTFTARSNPRFTFFQPDPFDFTTTHHDDPVPQRRIWHWAQPPPPPQKTWIATSVDPQWTWFQPPSDNDTGGTTTTGHQDPPPRSRRIIHTYDD/DAPDDDWDKWWKAQQLARQWTWFFDPDPDAFTFIWIGGQDDDDPRNLRRMWTWDDDPPQKTFTARSNPRFTFFQPDAFDFTTTHHDDPVDQRRIWHWAQPPPPPQKTWIATSVDPQWTWFQPPSDNDTGGTTTTGHQDPPPRSRRIIGTYDD

Solvent-accessible surface area (backbone atoms only — not comparable to full-atom values): 15056 Å² total; per-residue (Å²): 111,33,60,73,84,67,43,35,61,26,26,44,23,36,58,68,44,68,74,31,23,42,27,45,50,97,52,96,55,83,59,26,44,33,19,31,27,68,74,54,90,60,72,78,66,28,30,34,34,29,29,36,35,25,30,38,45,93,72,28,26,38,45,24,34,35,60,62,36,26,29,43,24,55,71,45,90,65,27,57,25,22,32,38,78,52,32,71,82,44,40,39,40,32,31,33,76,37,72,66,78,79,83,56,57,30,25,32,42,30,37,61,62,46,74,76,20,22,44,24,40,51,96,56,61,83,51,69,66,35,46,28,22,34,34,72,72,56,92,62,94,39,41,36,32,26,30,26,35,32,65,117,112,35,60,72,84,66,42,36,63,25,26,45,22,34,58,68,44,69,75,31,23,44,26,47,49,94,52,96,54,81,58,24,43,33,19,32,26,70,72,55,90,61,72,77,65,28,30,34,34,28,29,35,34,27,31,39,44,96,71,28,25,38,44,25,35,34,59,61,37,25,28,43,23,55,70,47,88,65,27,57,24,22,32,37,76,52,31,71,82,43,40,38,41,33,32,33,76,37,71,68,79,78,83,57,55,31,25,33,43,30,36,62,61,46,73,76,19,21,45,24,37,50,96,54,62,80,52,69,67,35,45,27,21,34,34,72,72,56,93,62,94,39,44,35,35,27,29,27,35,34,66,118

Organism: Aspergillus parasiticus (NCBI:txid5067)

InterPro domains:
  IPR000772 Ricin B, lectin domain [PF14200] (48-135)
  IPR035992 Ricin B-like lectins [SSF50370] (7-150)

pLDDT: mean 95.83, std 5.21, range [66.25, 98.88]